Protein AF-A0A3S1JCD6-F1 (afdb_monomer_lite)

Sequence (192 aa):
GLAETMAAFLVIRFLAGLASAFVLVFMSSIVFGHLAAAGRNDLQALHFGGVGLGIAASSALMAILVTAQAGWPAGWFWSAVISAGAFALVALLLGSTATANGADGREPALPKDRSLVKIIVAYGLFGFGYIVTATFLVAIVRQGGGSRVFEAMVWMVTGLAGIPSVWLWQKIAGKIGLYQAYAFGCLVEVVG

Structure (mmCIF, N/CA/C/O backbone):
data_AF-A0A3S1JCD6-F1
#
_entry.id   AF-A0A3S1JCD6-F1
#
loop_
_atom_site.group_PDB
_atom_site.id
_atom_site.type_symbol
_atom_site.label_atom_id
_atom_site.label_alt_id
_atom_site.label_comp_id
_atom_site.label_asym_id
_atom_site.label_entity_id
_atom_site.label_seq_id
_atom_site.pdbx_PDB_ins_code
_atom_site.Cartn_x
_atom_site.Cartn_y
_atom_site.Cartn_z
_atom_site.occupancy
_atom_site.B_iso_or_equiv
_atom_site.auth_seq_id
_atom_site.auth_comp_id
_atom_site.auth_asym_id
_atom_site.auth_atom_id
_atom_site.pdbx_PDB_model_num
ATOM 1 N N . GLY A 1 1 ? 12.766 -14.437 -17.872 1.00 64.75 1 GLY A N 1
ATOM 2 C CA . GLY A 1 1 ? 13.537 -14.266 -16.623 1.00 64.75 1 GLY A CA 1
ATOM 3 C C . GLY A 1 1 ? 13.959 -15.623 -16.104 1.00 64.75 1 GLY A C 1
ATOM 4 O O . GLY A 1 1 ? 15.056 -16.050 -16.414 1.00 64.75 1 GLY A O 1
ATOM 5 N N . LEU A 1 2 ? 13.060 -16.312 -15.394 1.00 67.31 2 LEU A N 1
ATOM 6 C CA . LEU A 1 2 ? 13.205 -17.729 -15.003 1.00 67.31 2 LEU A CA 1
ATOM 7 C C . LEU A 1 2 ? 12.142 -18.640 -15.645 1.00 67.31 2 LEU A C 1
ATOM 9 O O . LEU A 1 2 ? 12.362 -19.831 -15.810 1.00 67.31 2 LEU A O 1
ATOM 13 N N . ALA A 1 3 ? 11.004 -18.070 -16.044 1.00 78.31 3 ALA A N 1
ATOM 14 C CA . ALA A 1 3 ? 9.984 -18.714 -16.859 1.00 78.31 3 ALA A CA 1
ATOM 15 C C . ALA A 1 3 ? 9.432 -17.689 -17.859 1.00 78.31 3 ALA A C 1
ATOM 17 O O . ALA A 1 3 ? 9.401 -16.490 -17.562 1.00 78.31 3 ALA A O 1
ATOM 18 N N . GLU A 1 4 ? 9.026 -18.160 -19.036 1.00 83.56 4 GLU A N 1
ATOM 19 C CA . GLU A 1 4 ? 8.476 -17.323 -20.118 1.00 83.56 4 GLU A CA 1
ATOM 20 C C . GLU A 1 4 ? 7.065 -17.755 -20.530 1.00 83.56 4 GLU A C 1
ATOM 22 O O . GLU A 1 4 ? 6.444 -17.155 -21.402 1.00 83.56 4 GLU A O 1
ATOM 27 N N . THR A 1 5 ? 6.526 -18.790 -19.881 1.00 93.69 5 THR A N 1
ATOM 28 C CA . THR A 1 5 ? 5.205 -19.320 -20.202 1.00 93.69 5 THR A CA 1
ATOM 29 C C . THR A 1 5 ? 4.108 -18.538 -19.485 1.00 93.69 5 THR A C 1
ATOM 31 O O . THR A 1 5 ? 4.223 -18.179 -18.310 1.00 93.69 5 THR A O 1
ATOM 34 N N . MET A 1 6 ? 2.991 -18.329 -20.185 1.00 93.06 6 MET A N 1
ATOM 35 C CA . MET A 1 6 ? 1.800 -17.692 -19.615 1.00 93.06 6 MET A CA 1
ATOM 36 C C . MET A 1 6 ? 1.283 -18.455 -18.388 1.00 93.06 6 MET A C 1
ATOM 38 O O . MET A 1 6 ? 0.925 -17.850 -17.384 1.00 93.06 6 MET A O 1
ATOM 42 N N . ALA A 1 7 ? 1.301 -19.790 -18.439 1.00 94.88 7 ALA A N 1
ATOM 43 C CA . ALA A 1 7 ? 0.871 -20.628 -17.325 1.00 94.88 7 ALA A CA 1
ATOM 44 C C . ALA A 1 7 ? 1.690 -20.359 -16.051 1.00 94.88 7 ALA A C 1
ATOM 46 O O . ALA A 1 7 ? 1.111 -20.145 -14.988 1.00 94.88 7 ALA A O 1
ATOM 47 N N . ALA A 1 8 ? 3.023 -20.291 -16.159 1.00 92.56 8 ALA A N 1
ATOM 48 C CA . ALA A 1 8 ? 3.877 -19.969 -15.017 1.00 92.56 8 ALA A CA 1
ATOM 49 C C . ALA A 1 8 ? 3.586 -18.562 -14.474 1.00 92.56 8 ALA A C 1
ATOM 51 O O . ALA A 1 8 ? 3.494 -18.380 -13.261 1.00 92.56 8 ALA A O 1
ATOM 52 N N . PHE A 1 9 ? 3.377 -17.579 -15.355 1.00 90.38 9 PHE A N 1
ATOM 53 C CA . PHE A 1 9 ? 3.016 -16.221 -14.947 1.00 90.38 9 PHE A CA 1
ATOM 54 C C . PHE A 1 9 ? 1.692 -16.173 -14.167 1.00 90.38 9 PHE A C 1
ATOM 56 O O . PHE A 1 9 ? 1.627 -15.539 -13.111 1.00 90.38 9 PHE A O 1
ATOM 63 N N . LEU A 1 10 ? 0.658 -16.880 -14.639 1.00 94.94 10 LEU A N 1
ATOM 64 C CA . LEU A 1 10 ? -0.643 -16.963 -13.967 1.00 94.94 10 LEU A CA 1
ATOM 65 C C . LEU A 1 10 ? -0.540 -17.634 -12.595 1.00 94.94 10 LEU A C 1
ATOM 67 O O . LEU A 1 10 ? -1.078 -17.107 -11.622 1.00 94.94 10 LEU A O 1
ATOM 71 N N . VAL A 1 11 ? 0.189 -18.749 -12.496 1.00 95.75 11 VAL A N 1
ATOM 72 C CA . VAL A 1 11 ? 0.405 -19.455 -11.222 1.00 95.75 11 VAL A CA 1
ATOM 73 C C . VAL A 1 11 ? 1.139 -18.559 -10.227 1.00 95.75 11 VAL A C 1
ATOM 75 O O . VAL A 1 11 ? 0.691 -18.413 -9.091 1.00 95.75 11 VAL A O 1
ATOM 78 N N . ILE A 1 12 ? 2.220 -17.898 -10.652 1.00 92.50 12 ILE A N 1
ATOM 79 C CA . ILE A 1 12 ? 2.971 -16.973 -9.794 1.00 92.50 12 ILE A CA 1
ATOM 80 C C . ILE A 1 12 ? 2.073 -15.827 -9.321 1.00 92.50 12 ILE A C 1
ATOM 82 O O . ILE A 1 12 ? 2.113 -15.471 -8.146 1.00 92.50 12 ILE A O 1
ATOM 86 N N . ARG A 1 13 ? 1.233 -15.260 -10.197 1.00 92.75 13 ARG A N 1
ATOM 87 C CA . ARG A 1 13 ? 0.311 -14.181 -9.812 1.00 92.75 13 ARG A CA 1
ATOM 88 C C . ARG A 1 13 ? -0.776 -14.634 -8.853 1.00 92.75 13 ARG A C 1
ATOM 90 O O . ARG A 1 13 ? -1.064 -13.906 -7.906 1.00 92.75 13 ARG A O 1
ATOM 97 N N . PHE A 1 14 ? -1.331 -15.822 -9.062 1.00 96.19 14 PHE A N 1
ATOM 98 C CA . PHE A 1 14 ? -2.307 -16.403 -8.148 1.00 96.19 14 PHE A CA 1
ATOM 99 C C . PHE A 1 14 ? -1.701 -16.627 -6.757 1.00 96.19 14 PHE A C 1
ATOM 101 O O . PHE A 1 14 ? -2.254 -16.162 -5.761 1.00 96.19 14 PHE A O 1
ATOM 108 N N . LEU A 1 15 ? -0.525 -17.258 -6.691 1.00 96.25 15 LEU A N 1
ATOM 109 C CA . LEU A 1 15 ? 0.176 -17.506 -5.430 1.00 96.25 15 LEU A CA 1
ATOM 110 C C . LEU A 1 15 ? 0.611 -16.208 -4.743 1.00 96.25 15 LEU A C 1
ATOM 112 O O . LEU A 1 15 ? 0.471 -16.092 -3.529 1.00 96.25 15 LEU A O 1
ATOM 116 N N . ALA A 1 16 ? 1.084 -15.214 -5.500 1.00 92.44 16 ALA A N 1
ATOM 117 C CA . ALA A 1 16 ? 1.428 -13.901 -4.958 1.00 92.44 16 ALA A CA 1
ATOM 118 C C . ALA A 1 16 ? 0.202 -13.191 -4.361 1.00 92.44 16 ALA A C 1
ATOM 120 O O . ALA A 1 16 ? 0.299 -12.612 -3.280 1.00 92.44 16 ALA A O 1
ATOM 121 N N . GLY A 1 17 ? -0.956 -13.273 -5.025 1.00 94.31 17 GLY A N 1
ATOM 122 C CA . GLY A 1 17 ? -2.216 -12.737 -4.507 1.00 94.31 17 GLY A CA 1
ATOM 123 C C . GLY A 1 17 ? -2.654 -13.431 -3.217 1.00 94.31 17 GLY A C 1
ATOM 124 O O . GLY A 1 17 ? -2.959 -12.762 -2.231 1.00 94.31 17 GLY A O 1
ATOM 125 N N . LEU A 1 18 ? -2.609 -14.766 -3.194 1.00 96.19 18 LEU A N 1
ATOM 126 C CA . LEU A 1 18 ? -2.942 -15.558 -2.009 1.00 96.19 18 LEU A CA 1
ATOM 127 C C . LEU A 1 18 ? -2.007 -15.244 -0.830 1.00 96.19 18 LEU A C 1
ATOM 129 O O . LEU A 1 18 ? -2.472 -14.998 0.282 1.00 96.19 18 LEU A O 1
ATOM 133 N N . ALA A 1 19 ? -0.696 -15.195 -1.076 1.00 93.62 19 ALA A N 1
ATOM 134 C CA . ALA A 1 19 ? 0.294 -14.840 -0.066 1.00 93.62 19 ALA A CA 1
ATOM 135 C C . ALA A 1 19 ? 0.071 -13.418 0.467 1.00 93.62 19 ALA A C 1
ATOM 137 O O . ALA A 1 19 ? 0.100 -13.206 1.676 1.00 93.62 19 ALA A O 1
ATOM 138 N N . SER A 1 20 ? -0.205 -12.452 -0.414 1.00 90.81 20 SER A N 1
ATOM 139 C CA . SER A 1 20 ? -0.475 -11.068 -0.015 1.00 90.81 20 SER A CA 1
ATOM 140 C C . SER A 1 20 ? -1.732 -10.953 0.850 1.00 90.81 20 SER A C 1
ATOM 142 O O . SER A 1 20 ? -1.700 -10.243 1.855 1.00 90.81 20 SER A O 1
ATOM 144 N N . ALA A 1 21 ? -2.795 -11.698 0.528 1.00 92.12 21 ALA A N 1
ATOM 145 C CA . ALA A 1 21 ? -4.006 -11.747 1.345 1.00 92.12 21 ALA A CA 1
ATOM 146 C C . ALA A 1 21 ? -3.720 -12.296 2.753 1.00 92.12 21 ALA A C 1
ATOM 148 O O . ALA A 1 21 ? -4.113 -11.679 3.744 1.00 92.12 21 ALA A O 1
ATOM 149 N N . PHE A 1 22 ? -2.983 -13.408 2.857 1.00 91.69 22 PHE A N 1
ATOM 150 C CA . PHE A 1 22 ? -2.607 -13.976 4.154 1.00 91.69 22 PHE A CA 1
ATOM 151 C C . PHE A 1 22 ? -1.710 -13.048 4.968 1.00 91.69 22 PHE A C 1
ATOM 153 O O . PHE A 1 22 ? -1.964 -12.851 6.153 1.00 91.69 22 PHE A O 1
ATOM 160 N N . VAL A 1 23 ? -0.692 -12.451 4.342 1.00 90.12 23 VAL A N 1
ATOM 161 C CA . VAL A 1 23 ? 0.193 -11.491 5.012 1.00 90.12 23 VAL A CA 1
ATOM 162 C C . VAL A 1 23 ? -0.616 -10.306 5.527 1.00 90.12 23 VAL A C 1
ATOM 164 O O . VAL A 1 23 ? -0.477 -9.956 6.694 1.00 90.12 23 VAL A O 1
ATOM 167 N N . LEU A 1 24 ? -1.497 -9.722 4.711 1.00 89.94 24 LEU A N 1
ATOM 168 C CA . LEU A 1 24 ? -2.308 -8.578 5.127 1.00 89.94 24 LEU A CA 1
ATOM 169 C C . LEU A 1 24 ? -3.196 -8.921 6.329 1.00 89.94 24 LEU A C 1
ATOM 171 O O . LEU A 1 24 ? -3.195 -8.176 7.309 1.00 89.94 24 LEU A O 1
ATOM 175 N N . VAL A 1 25 ? -3.929 -10.036 6.271 1.00 89.62 25 VAL A N 1
ATOM 176 C CA . VAL A 1 25 ? -4.865 -10.435 7.332 1.00 89.62 25 VAL A CA 1
ATOM 177 C C . VAL A 1 25 ? -4.110 -10.835 8.598 1.00 89.62 25 VAL A C 1
ATOM 179 O O . VAL A 1 25 ? -4.305 -10.217 9.643 1.00 89.62 25 VAL A O 1
ATOM 182 N N . PHE A 1 26 ? -3.205 -11.815 8.515 1.00 87.31 26 PHE A N 1
ATOM 183 C CA . PHE A 1 26 ? -2.529 -12.340 9.699 1.00 87.31 26 PHE A CA 1
ATOM 184 C C . PHE A 1 26 ? -1.595 -11.320 10.339 1.00 87.31 26 PHE A C 1
ATOM 186 O O . PHE A 1 26 ? -1.629 -11.175 11.559 1.00 87.31 26 PHE A O 1
ATOM 193 N N . MET A 1 27 ? -0.807 -10.569 9.560 1.00 87.06 27 MET A N 1
ATOM 194 C CA . MET A 1 27 ? 0.081 -9.563 10.154 1.00 87.06 27 MET A CA 1
ATOM 195 C C . MET A 1 27 ? -0.714 -8.447 10.821 1.00 87.06 27 MET A C 1
ATOM 197 O O . MET A 1 27 ? -0.340 -8.026 11.910 1.00 87.06 27 MET A O 1
ATOM 201 N N . SER A 1 28 ? -1.823 -7.995 10.226 1.00 89.25 28 SER A N 1
ATOM 202 C CA . SER A 1 28 ? -2.663 -6.975 10.866 1.00 89.25 28 SER A CA 1
ATOM 203 C C . SER A 1 28 ? -3.271 -7.497 12.166 1.00 89.25 28 SER A C 1
ATOM 205 O O . SER A 1 28 ? -3.197 -6.811 13.181 1.00 89.25 28 SER A O 1
ATOM 207 N N . SER A 1 29 ? -3.786 -8.731 12.182 1.00 87.38 29 SER A N 1
ATOM 208 C CA . SER A 1 29 ? -4.295 -9.360 13.407 1.00 87.38 29 SER A CA 1
ATOM 209 C C . SER A 1 29 ? -3.214 -9.511 14.481 1.00 87.38 29 SER A C 1
ATOM 211 O O . SER A 1 29 ? -3.459 -9.182 15.640 1.00 87.38 29 SER A O 1
ATOM 213 N N . ILE A 1 30 ? -2.011 -9.971 14.119 1.00 86.06 30 ILE A N 1
ATOM 214 C CA . ILE A 1 30 ? -0.881 -10.128 15.049 1.00 86.06 30 ILE A CA 1
ATOM 215 C C . ILE A 1 30 ? -0.469 -8.770 15.623 1.00 86.06 30 ILE A C 1
ATOM 217 O O . ILE A 1 30 ? -0.394 -8.621 16.844 1.00 86.06 30 ILE A O 1
ATOM 221 N N . VAL A 1 31 ? -0.238 -7.772 14.764 1.00 87.44 31 VAL A N 1
ATOM 222 C CA . VAL A 1 31 ? 0.184 -6.427 15.182 1.00 87.44 31 VAL A CA 1
ATOM 223 C C . VAL A 1 31 ? -0.884 -5.780 16.060 1.00 87.44 31 VAL A C 1
ATOM 225 O O . VAL A 1 31 ? -0.559 -5.240 17.115 1.00 87.44 31 VAL A O 1
ATOM 228 N N . PHE A 1 32 ? -2.162 -5.876 15.690 1.00 87.44 32 PHE A N 1
ATOM 229 C CA . PHE A 1 32 ? -3.246 -5.296 16.486 1.00 87.44 32 PHE A CA 1
ATOM 230 C C . PHE A 1 32 ? -3.438 -6.011 17.819 1.00 87.44 32 PHE A C 1
ATOM 232 O O . PHE A 1 32 ? -3.690 -5.336 18.812 1.00 87.44 32 PHE A O 1
ATOM 239 N N . GLY A 1 33 ? -3.245 -7.332 17.877 1.00 84.25 33 GLY A N 1
ATOM 240 C CA . GLY A 1 33 ? -3.232 -8.071 19.142 1.00 84.25 33 GLY A CA 1
ATOM 241 C C . GLY A 1 33 ? -2.147 -7.565 20.095 1.00 84.25 33 GLY A C 1
ATOM 242 O O . GLY A 1 33 ? -2.433 -7.263 21.252 1.00 84.25 33 GLY A O 1
ATOM 243 N N . HIS A 1 34 ? -0.920 -7.378 19.597 1.00 83.88 34 HIS A N 1
ATOM 244 C CA . HIS A 1 34 ? 0.183 -6.826 20.393 1.00 83.88 34 HIS A CA 1
ATOM 245 C C . HIS A 1 34 ? -0.081 -5.378 20.834 1.00 83.88 34 HIS A C 1
ATOM 247 O O . HIS A 1 34 ? 0.143 -5.034 21.995 1.00 83.88 34 HIS A O 1
ATOM 253 N N . LEU A 1 35 ? -0.583 -4.526 19.934 1.00 86.75 35 LEU A N 1
ATOM 254 C CA . LEU A 1 35 ? -0.915 -3.136 20.258 1.00 86.75 35 LEU A CA 1
ATOM 255 C C . LEU A 1 35 ? -2.042 -3.040 21.290 1.00 86.75 35 LEU A C 1
ATOM 257 O O . LEU A 1 35 ? -1.955 -2.221 22.205 1.00 86.75 35 LEU A O 1
ATOM 261 N N . ALA A 1 36 ? -3.066 -3.886 21.180 1.00 85.12 36 ALA A N 1
ATOM 262 C CA . ALA A 1 36 ? -4.161 -3.945 22.139 1.00 85.12 36 ALA A CA 1
ATOM 263 C C . ALA A 1 36 ? -3.669 -4.404 23.520 1.00 85.12 36 ALA A C 1
ATOM 265 O O . ALA A 1 36 ? -3.991 -3.758 24.517 1.00 85.12 36 ALA A O 1
ATOM 266 N N . ALA A 1 37 ? -2.830 -5.445 23.580 1.00 84.25 37 ALA A N 1
ATOM 267 C CA . ALA A 1 37 ? -2.222 -5.921 24.824 1.00 84.25 37 ALA A CA 1
ATOM 268 C C . ALA A 1 37 ? -1.330 -4.858 25.495 1.00 84.25 37 ALA A C 1
ATOM 270 O O . ALA A 1 37 ? -1.292 -4.763 26.719 1.00 84.25 37 ALA A O 1
ATOM 271 N N . ALA A 1 38 ? -0.654 -4.023 24.701 1.00 85.62 38 ALA A N 1
ATOM 272 C CA . ALA A 1 38 ? 0.152 -2.906 25.192 1.00 85.62 38 ALA A CA 1
ATOM 273 C C . ALA A 1 38 ? -0.663 -1.629 25.499 1.00 85.62 38 ALA A C 1
ATOM 275 O O . ALA A 1 38 ? -0.086 -0.635 25.939 1.00 85.62 38 ALA A O 1
ATOM 276 N N . GLY A 1 39 ? -1.976 -1.608 25.232 1.00 83.69 39 GLY A N 1
ATOM 277 C CA . GLY A 1 39 ? -2.821 -0.413 25.372 1.00 83.69 39 GLY A CA 1
ATOM 278 C C . GLY A 1 39 ? -2.518 0.703 24.358 1.00 83.69 39 GLY A C 1
ATOM 279 O O . GLY A 1 39 ? -2.911 1.849 24.567 1.00 83.69 39 GLY A O 1
ATOM 280 N N . ARG A 1 40 ? -1.822 0.389 23.258 1.00 85.38 40 ARG A N 1
ATOM 281 C CA . ARG A 1 40 ? -1.294 1.332 22.253 1.00 85.38 40 ARG A CA 1
ATOM 282 C C . ARG A 1 40 ? -2.065 1.296 20.932 1.00 85.38 40 ARG A C 1
ATOM 284 O O . ARG A 1 40 ? -1.489 1.208 19.847 1.00 85.38 40 ARG A O 1
ATOM 291 N N . ASN A 1 41 ? -3.393 1.368 21.008 1.00 80.69 41 ASN A N 1
ATOM 292 C CA . ASN A 1 41 ? -4.251 1.384 19.815 1.00 80.69 41 ASN A CA 1
ATOM 293 C C . ASN A 1 41 ? -4.049 2.640 18.941 1.00 80.69 41 ASN A C 1
ATOM 295 O O . ASN A 1 41 ? -4.394 2.626 17.762 1.00 80.69 41 ASN A O 1
ATOM 299 N N . ASP A 1 42 ? -3.431 3.694 19.487 1.00 80.00 42 ASP A N 1
ATOM 300 C CA . ASP A 1 42 ? -2.997 4.895 18.763 1.00 80.00 42 ASP A CA 1
ATOM 301 C C . ASP A 1 42 ? -2.001 4.590 17.632 1.00 80.00 42 ASP A C 1
ATOM 303 O O . ASP A 1 42 ? -1.938 5.319 16.642 1.00 80.00 42 ASP A O 1
ATOM 307 N N . LEU A 1 43 ? -1.245 3.494 17.748 1.00 84.62 43 LEU A N 1
ATOM 308 C CA . LEU A 1 43 ? -0.217 3.114 16.780 1.00 84.62 43 LEU A CA 1
ATOM 309 C C . LEU A 1 43 ? -0.738 2.251 15.623 1.00 84.62 43 LEU A C 1
ATOM 311 O O . LEU A 1 43 ? 0.034 1.918 14.724 1.00 84.62 43 LEU A O 1
ATOM 315 N N . GLN A 1 44 ? -2.032 1.914 15.582 1.00 84.88 44 GLN A N 1
ATOM 316 C CA . GLN A 1 44 ? -2.593 1.125 14.475 1.00 84.88 44 GLN A CA 1
ATOM 317 C C . GLN A 1 44 ? -2.437 1.836 13.121 1.00 84.88 44 GLN A C 1
ATOM 319 O O . GLN A 1 44 ? -2.213 1.183 12.102 1.00 84.88 44 GLN A O 1
ATOM 324 N N . ALA A 1 45 ? -2.475 3.175 13.101 1.00 85.25 45 ALA A N 1
ATOM 325 C CA . ALA A 1 45 ? -2.203 3.951 11.890 1.00 85.25 45 ALA A CA 1
ATOM 326 C C . ALA A 1 45 ? -0.777 3.749 11.354 1.00 85.25 45 ALA A C 1
ATOM 328 O O . ALA A 1 45 ? -0.575 3.776 10.141 1.00 85.25 45 ALA A O 1
ATOM 329 N N . LEU A 1 46 ? 0.206 3.517 12.233 1.00 87.62 46 LEU A N 1
ATOM 330 C CA . LEU A 1 46 ? 1.602 3.332 11.835 1.00 87.62 46 LEU A CA 1
ATOM 331 C C . LEU A 1 46 ? 1.796 2.034 11.040 1.00 87.62 46 LEU A C 1
ATOM 333 O O . LEU A 1 46 ? 2.555 2.023 10.073 1.00 87.62 46 LEU A O 1
ATOM 337 N N . HIS A 1 47 ? 1.064 0.971 11.398 1.00 89.88 47 HIS A N 1
ATOM 338 C CA . HIS A 1 47 ? 1.059 -0.299 10.660 1.00 89.88 47 HIS A CA 1
ATOM 339 C C . HIS A 1 47 ? 0.678 -0.088 9.193 1.00 89.88 47 HIS A C 1
ATOM 341 O O . HIS A 1 47 ? 1.405 -0.494 8.287 1.00 89.88 47 HIS A O 1
ATOM 347 N N . PHE A 1 48 ? -0.416 0.637 8.948 1.00 87.75 48 PHE A N 1
ATOM 348 C CA . PHE A 1 48 ? -0.842 0.957 7.586 1.00 87.75 48 PHE A CA 1
ATOM 349 C C . PHE A 1 48 ? 0.067 1.982 6.894 1.00 87.75 48 PHE A C 1
ATOM 351 O O . PHE A 1 48 ? 0.205 1.937 5.672 1.00 87.75 48 PHE A O 1
ATOM 358 N N . GLY A 1 49 ? 0.767 2.835 7.649 1.00 91.44 49 GLY A N 1
ATOM 359 C CA . GLY A 1 49 ? 1.841 3.680 7.117 1.00 91.44 49 GLY A CA 1
ATOM 360 C C . GLY A 1 49 ? 2.964 2.873 6.448 1.00 91.44 49 GLY A C 1
ATOM 361 O O . GLY A 1 49 ? 3.541 3.325 5.457 1.00 91.44 49 GLY A O 1
ATOM 362 N N . GLY A 1 50 ? 3.208 1.637 6.901 1.00 91.50 50 GLY A N 1
ATOM 363 C CA . GLY A 1 50 ? 4.136 0.702 6.260 1.00 91.50 50 GLY A CA 1
ATOM 364 C C . GLY A 1 50 ? 3.785 0.378 4.801 1.00 91.50 50 GLY A C 1
ATOM 365 O O . GLY A 1 50 ? 4.689 0.192 3.985 1.00 91.50 50 GLY A O 1
ATOM 366 N N . VAL A 1 51 ? 2.497 0.390 4.432 1.00 92.88 51 VAL A N 1
ATOM 367 C CA . VAL A 1 51 ? 2.054 0.203 3.036 1.00 92.88 51 VAL A CA 1
ATOM 368 C C . VAL A 1 51 ? 2.527 1.368 2.167 1.00 92.88 51 VAL A C 1
ATOM 370 O O . VAL A 1 51 ? 3.118 1.148 1.110 1.00 92.88 51 VAL A O 1
ATOM 373 N N . GLY A 1 52 ? 2.335 2.605 2.637 1.00 94.31 52 GLY A N 1
ATOM 374 C CA . GLY A 1 52 ? 2.811 3.809 1.949 1.00 94.31 52 GLY A CA 1
ATOM 375 C C . GLY A 1 52 ? 4.333 3.825 1.795 1.00 94.31 52 GLY A C 1
ATOM 376 O O . GLY A 1 52 ? 4.845 4.113 0.711 1.00 94.31 52 GLY A O 1
ATOM 377 N N . LEU A 1 53 ? 5.059 3.414 2.840 1.00 95.25 53 LEU A N 1
ATOM 378 C CA . LEU A 1 53 ? 6.514 3.259 2.791 1.00 95.25 53 LEU A CA 1
ATOM 379 C C . LEU A 1 53 ? 6.950 2.211 1.755 1.00 95.25 53 LEU A C 1
ATOM 381 O O . LEU A 1 53 ? 7.886 2.463 0.998 1.00 95.25 53 LEU A O 1
ATOM 385 N N . GLY A 1 54 ? 6.264 1.068 1.671 1.00 95.00 54 GLY A N 1
ATOM 386 C CA . GLY A 1 54 ? 6.538 0.043 0.660 1.00 95.00 54 GLY A CA 1
ATOM 387 C C . GLY A 1 54 ? 6.315 0.545 -0.770 1.00 95.00 54 GLY A C 1
ATOM 388 O O . GLY A 1 54 ? 7.153 0.314 -1.648 1.00 95.00 54 GLY A O 1
ATOM 389 N N . ILE A 1 55 ? 5.236 1.299 -1.006 1.00 95.50 55 ILE A N 1
ATOM 390 C CA . ILE A 1 55 ? 4.979 1.945 -2.302 1.00 95.50 55 ILE A CA 1
ATOM 391 C C . ILE A 1 55 ? 6.105 2.938 -2.627 1.00 95.50 55 ILE A C 1
ATOM 393 O O . ILE A 1 55 ? 6.678 2.872 -3.713 1.00 95.50 55 ILE A O 1
ATOM 397 N N . ALA A 1 56 ? 6.481 3.809 -1.688 1.00 96.94 56 ALA A N 1
ATOM 398 C CA . ALA A 1 56 ? 7.535 4.801 -1.905 1.00 96.94 56 ALA A CA 1
ATOM 399 C C . ALA A 1 56 ? 8.906 4.150 -2.167 1.00 96.94 56 ALA A C 1
ATOM 401 O O . ALA A 1 56 ? 9.593 4.523 -3.118 1.00 96.94 56 ALA A O 1
ATOM 402 N N . ALA A 1 57 ? 9.278 3.132 -1.385 1.00 96.31 57 ALA A N 1
ATOM 403 C CA . ALA A 1 57 ? 10.531 2.398 -1.551 1.00 96.31 57 ALA A CA 1
ATOM 404 C C . ALA A 1 57 ? 10.585 1.638 -2.887 1.00 96.31 57 ALA A C 1
ATOM 406 O O . ALA A 1 57 ? 11.585 1.710 -3.604 1.00 96.31 57 ALA A O 1
ATOM 407 N N . SER A 1 58 ? 9.502 0.946 -3.256 1.00 95.50 58 SER A N 1
ATOM 408 C CA . SER A 1 58 ? 9.425 0.236 -4.540 1.00 95.50 58 SER A CA 1
ATOM 409 C C . SER A 1 58 ? 9.446 1.198 -5.735 1.00 95.50 58 SER A C 1
ATOM 411 O O . SER A 1 58 ? 10.067 0.905 -6.756 1.00 95.50 58 SER A O 1
ATOM 413 N N . SER A 1 59 ? 8.865 2.389 -5.584 1.00 95.56 59 SER A N 1
ATOM 414 C CA . SER A 1 59 ? 8.904 3.454 -6.588 1.00 95.56 59 SER A CA 1
ATOM 415 C C . SER A 1 59 ? 10.302 4.051 -6.748 1.00 95.56 59 SER A C 1
ATOM 417 O O . SER A 1 59 ? 10.774 4.211 -7.873 1.00 95.56 59 SER A O 1
ATOM 419 N N . ALA A 1 60 ? 11.004 4.319 -5.643 1.00 96.12 60 ALA A N 1
ATOM 420 C CA . ALA A 1 60 ? 12.392 4.777 -5.672 1.00 96.12 60 ALA A CA 1
ATOM 421 C C . ALA A 1 60 ? 13.310 3.749 -6.353 1.00 96.12 60 ALA A C 1
ATOM 423 O O . ALA A 1 60 ? 14.115 4.111 -7.213 1.00 96.12 60 ALA A O 1
ATOM 424 N N . LEU A 1 61 ? 13.131 2.457 -6.048 1.00 96.12 61 LEU A N 1
ATOM 425 C CA . LEU A 1 61 ? 13.825 1.373 -6.745 1.00 96.12 61 LEU A CA 1
ATOM 426 C C . LEU A 1 61 ? 13.544 1.410 -8.254 1.00 96.12 61 LEU A C 1
ATOM 428 O O . LEU A 1 61 ? 14.477 1.348 -9.053 1.00 96.12 61 LEU A O 1
ATOM 432 N N . MET A 1 62 ? 12.277 1.527 -8.658 1.00 95.00 62 MET A N 1
ATOM 433 C CA . MET A 1 62 ? 11.915 1.571 -10.077 1.00 95.00 62 MET A CA 1
ATOM 434 C C . MET A 1 62 ? 12.505 2.791 -10.786 1.00 95.00 62 MET A C 1
ATOM 436 O O . MET A 1 62 ? 12.978 2.651 -11.912 1.00 95.00 62 MET A O 1
ATOM 440 N N . ALA A 1 63 ? 12.554 3.955 -10.135 1.00 94.12 63 ALA A N 1
ATOM 441 C CA . ALA A 1 63 ? 13.213 5.138 -10.680 1.00 94.12 63 ALA A CA 1
ATOM 442 C C . ALA A 1 63 ? 14.701 4.869 -10.968 1.00 94.12 63 ALA A C 1
ATOM 444 O O . ALA A 1 63 ? 15.149 5.112 -12.087 1.00 94.12 63 ALA A O 1
ATOM 445 N N . ILE A 1 64 ? 15.426 4.278 -10.009 1.00 95.31 64 ILE A N 1
ATOM 446 C CA . ILE A 1 64 ? 16.847 3.916 -10.154 1.00 95.31 64 ILE A CA 1
ATOM 447 C C . ILE A 1 64 ? 17.051 2.908 -11.294 1.00 95.31 64 ILE A C 1
ATOM 449 O O . ILE A 1 64 ? 17.930 3.083 -12.141 1.00 95.31 64 ILE A O 1
ATOM 453 N N . LEU A 1 65 ? 16.233 1.853 -11.346 1.00 94.81 65 LEU A N 1
ATOM 454 C CA . LEU A 1 65 ? 16.354 0.807 -12.365 1.00 94.81 65 LEU A CA 1
ATOM 455 C C . LEU A 1 65 ? 16.052 1.333 -13.770 1.00 94.81 65 LEU A C 1
ATOM 457 O O . LEU A 1 65 ? 16.739 0.969 -14.724 1.00 94.81 65 LEU A O 1
ATOM 461 N N . VAL A 1 66 ? 15.060 2.216 -13.902 1.00 92.69 66 VAL A N 1
ATOM 462 C CA . VAL A 1 66 ? 14.729 2.864 -15.176 1.00 92.69 66 VAL A CA 1
ATOM 463 C C . VAL A 1 66 ? 15.865 3.777 -15.633 1.00 92.69 66 VAL A C 1
ATOM 465 O O . VAL A 1 66 ? 16.229 3.724 -16.809 1.00 92.69 66 VAL A O 1
ATOM 468 N N . THR A 1 67 ? 16.455 4.577 -14.738 1.00 92.19 67 THR A N 1
ATOM 469 C CA . THR A 1 67 ? 17.591 5.448 -15.093 1.00 92.19 67 THR A CA 1
ATOM 470 C C . THR A 1 67 ? 18.844 4.654 -15.446 1.00 92.19 67 THR A C 1
ATOM 472 O O . THR A 1 67 ? 19.593 5.061 -16.327 1.00 92.19 67 THR A O 1
ATOM 475 N N . ALA A 1 68 ? 19.040 3.492 -14.819 1.00 93.44 68 ALA A N 1
ATOM 476 C CA . ALA A 1 68 ? 20.124 2.565 -15.137 1.00 93.44 68 ALA A CA 1
ATOM 477 C C . ALA A 1 68 ? 19.868 1.731 -16.409 1.00 93.44 68 ALA A C 1
ATOM 479 O O . ALA A 1 68 ? 20.670 0.858 -16.733 1.00 93.44 68 ALA A O 1
ATOM 480 N N . GLN A 1 69 ? 18.744 1.952 -17.107 1.00 90.50 69 GLN A N 1
ATOM 481 C CA . GLN A 1 69 ? 18.298 1.159 -18.260 1.00 90.50 69 GLN A CA 1
ATOM 482 C C . GLN A 1 69 ? 18.255 -0.354 -17.982 1.00 90.50 69 GLN A C 1
ATOM 484 O O . GLN A 1 69 ? 18.431 -1.178 -18.882 1.00 90.50 69 GLN A O 1
ATOM 489 N N . ALA A 1 70 ? 17.998 -0.733 -16.729 1.00 91.69 70 ALA A N 1
ATOM 490 C CA . ALA A 1 70 ? 17.926 -2.126 -16.334 1.00 91.69 70 ALA A CA 1
ATOM 491 C C . ALA A 1 70 ? 16.725 -2.814 -17.001 1.00 91.69 70 ALA A C 1
ATOM 493 O O . ALA A 1 70 ? 15.645 -2.238 -17.168 1.00 91.69 70 ALA A O 1
ATOM 494 N N . GLY A 1 71 ? 16.903 -4.085 -17.364 1.00 90.31 71 GLY A N 1
ATOM 495 C CA . GLY A 1 71 ? 15.818 -4.897 -17.899 1.00 90.31 71 GLY A CA 1
ATOM 496 C C . GLY A 1 71 ? 14.689 -5.081 -16.881 1.00 90.31 71 GLY A C 1
ATOM 497 O O . GLY A 1 71 ? 14.911 -5.102 -15.671 1.00 90.31 71 GLY A O 1
ATOM 498 N N . TRP A 1 72 ? 13.472 -5.312 -17.374 1.00 88.12 72 TRP A N 1
ATOM 499 C CA . TRP A 1 72 ? 12.299 -5.567 -16.531 1.00 88.12 72 TRP A CA 1
ATOM 500 C C . TRP A 1 72 ? 12.475 -6.688 -15.477 1.00 88.12 72 TRP A C 1
ATOM 502 O O . TRP A 1 72 ? 11.870 -6.552 -14.411 1.00 88.1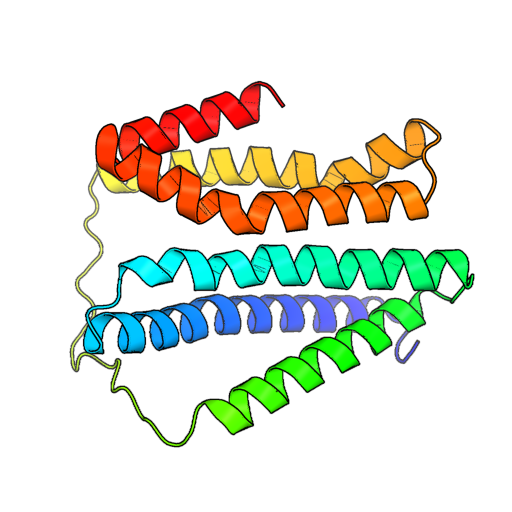2 72 TRP A O 1
ATOM 512 N N . PRO A 1 73 ? 13.295 -7.756 -15.671 1.00 92.44 73 PRO A N 1
ATOM 513 C CA . PRO A 1 73 ? 13.500 -8.766 -14.629 1.00 92.44 73 PRO A CA 1
ATOM 514 C C . PRO A 1 73 ? 14.209 -8.217 -13.387 1.00 92.44 73 PRO A C 1
ATOM 516 O O . PRO A 1 73 ? 13.988 -8.728 -12.293 1.00 92.44 73 PRO A O 1
ATOM 519 N N . ALA A 1 74 ? 15.029 -7.169 -13.529 1.00 93.31 74 ALA A N 1
ATOM 520 C CA . ALA A 1 74 ? 15.738 -6.568 -12.402 1.00 93.31 74 ALA A CA 1
ATOM 521 C C . ALA A 1 74 ? 14.763 -6.017 -11.352 1.00 93.31 74 ALA A C 1
ATOM 523 O O . ALA A 1 74 ? 15.012 -6.176 -10.161 1.00 93.31 74 ALA A O 1
ATOM 524 N N . GLY A 1 75 ? 13.628 -5.451 -11.783 1.00 92.44 75 GLY A N 1
ATOM 525 C CA . GLY A 1 75 ? 12.573 -4.994 -10.874 1.00 92.44 75 GLY A CA 1
ATOM 526 C C . GLY A 1 75 ? 12.035 -6.131 -10.009 1.00 92.44 75 GLY A C 1
ATOM 527 O O . GLY A 1 75 ? 11.957 -5.998 -8.795 1.00 92.44 75 GLY A O 1
ATOM 528 N N . TRP A 1 76 ? 11.769 -7.292 -10.612 1.00 92.50 76 TRP A N 1
ATOM 529 C CA . TRP A 1 76 ? 11.296 -8.472 -9.885 1.00 92.50 76 TRP A CA 1
ATOM 530 C C . TRP A 1 76 ? 12.306 -8.973 -8.852 1.00 92.50 76 TRP A C 1
ATOM 532 O O . TRP A 1 76 ? 11.932 -9.229 -7.709 1.00 92.50 76 TRP A O 1
ATOM 542 N N . PHE A 1 77 ? 13.580 -9.094 -9.233 1.00 94.38 77 PHE A N 1
ATOM 543 C CA . PHE A 1 77 ? 1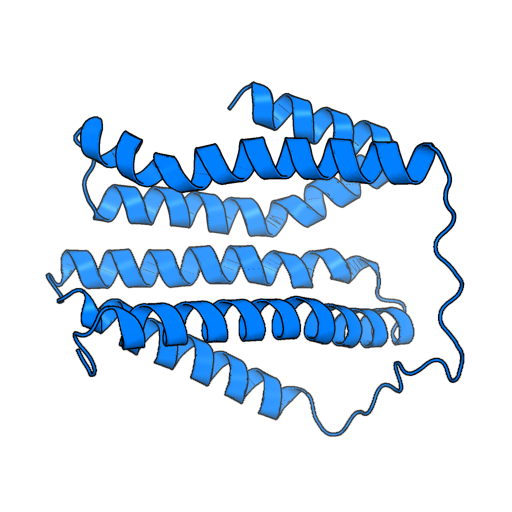4.613 -9.607 -8.334 1.00 94.38 77 PHE A CA 1
ATOM 544 C C . PHE A 1 77 ? 14.931 -8.642 -7.194 1.00 94.38 77 PHE A C 1
ATOM 546 O O . PHE A 1 77 ? 14.978 -9.066 -6.043 1.00 94.38 77 PHE A O 1
ATOM 553 N N . TRP A 1 78 ? 15.097 -7.348 -7.474 1.00 95.94 78 TRP A N 1
ATOM 554 C CA . TRP A 1 78 ? 15.382 -6.372 -6.423 1.00 95.94 78 TRP A CA 1
ATOM 555 C C . TRP A 1 78 ? 14.197 -6.172 -5.479 1.00 95.94 78 TRP A C 1
ATOM 557 O O . TRP A 1 78 ? 14.406 -6.080 -4.270 1.00 95.94 78 TRP A O 1
ATOM 567 N N . SER A 1 79 ? 12.957 -6.195 -5.982 1.00 93.81 79 SER A N 1
ATOM 568 C CA . SER A 1 79 ? 11.780 -6.229 -5.108 1.00 93.81 79 SER A CA 1
ATOM 569 C C . SER A 1 79 ? 11.766 -7.483 -4.232 1.00 93.81 79 SER A C 1
ATOM 571 O O . SER A 1 79 ? 11.523 -7.367 -3.035 1.00 93.81 79 SER A O 1
ATOM 573 N N . ALA A 1 80 ? 12.098 -8.658 -4.779 1.00 93.69 80 ALA A N 1
ATOM 574 C CA . ALA A 1 80 ? 12.192 -9.887 -3.992 1.00 93.69 80 ALA A CA 1
ATOM 575 C C . ALA A 1 80 ? 13.268 -9.799 -2.896 1.00 93.69 80 ALA A C 1
ATOM 577 O O . ALA A 1 80 ? 13.007 -10.201 -1.765 1.00 93.69 80 ALA A O 1
ATOM 578 N N . VAL A 1 81 ? 14.440 -9.226 -3.194 1.00 96.06 81 VAL A N 1
ATOM 579 C CA . VAL A 1 81 ? 15.520 -9.018 -2.213 1.00 96.06 81 VAL A CA 1
ATOM 580 C C . VAL A 1 81 ? 15.077 -8.082 -1.089 1.00 96.06 81 VAL A C 1
ATOM 582 O O . VAL A 1 81 ? 15.256 -8.417 0.081 1.00 96.06 81 VAL A O 1
ATOM 585 N N . ILE A 1 82 ? 14.458 -6.942 -1.415 1.00 95.06 82 ILE A N 1
ATOM 586 C CA . ILE A 1 82 ? 13.967 -5.991 -0.405 1.00 95.06 82 ILE A CA 1
ATOM 587 C C . ILE A 1 82 ? 12.883 -6.640 0.461 1.00 95.06 82 ILE A C 1
ATOM 589 O O . ILE A 1 82 ? 12.943 -6.548 1.687 1.00 95.06 82 ILE A O 1
ATOM 593 N N . SER A 1 83 ? 11.916 -7.330 -0.150 1.00 93.06 83 SER A N 1
ATOM 594 C CA . SER A 1 83 ? 10.847 -8.013 0.584 1.00 93.06 83 SER A CA 1
ATOM 595 C C . SER A 1 83 ? 11.377 -9.143 1.468 1.00 93.06 83 SER A C 1
ATOM 597 O O . SER A 1 83 ? 10.951 -9.256 2.615 1.00 93.06 83 SER A O 1
ATOM 5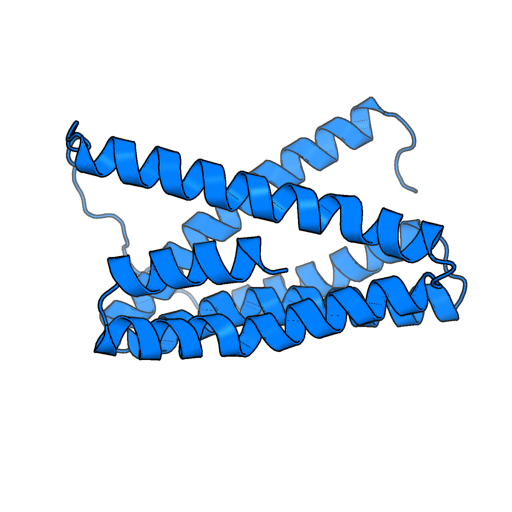99 N N . ALA A 1 84 ? 12.324 -9.948 0.981 1.00 94.38 84 ALA A N 1
ATOM 600 C CA . ALA A 1 84 ? 12.951 -11.009 1.766 1.00 94.38 84 ALA A CA 1
ATOM 601 C C . ALA A 1 84 ? 13.783 -10.445 2.925 1.00 94.38 84 ALA A C 1
ATOM 603 O O . ALA A 1 84 ? 13.708 -10.964 4.035 1.00 94.38 84 ALA A O 1
ATOM 604 N N . GLY A 1 85 ? 14.523 -9.356 2.696 1.00 95.12 85 GLY A N 1
ATOM 605 C CA . GLY A 1 85 ? 15.272 -8.658 3.741 1.00 95.12 85 GLY A CA 1
ATOM 606 C C . GLY A 1 85 ? 14.358 -8.080 4.822 1.00 95.12 85 GLY A C 1
ATOM 607 O O . GLY A 1 85 ? 14.614 -8.274 6.008 1.00 95.12 85 GLY A O 1
ATOM 608 N N . ALA A 1 86 ? 13.255 -7.439 4.426 1.00 91.56 86 ALA A N 1
ATOM 609 C CA . ALA A 1 86 ? 12.250 -6.937 5.360 1.00 91.56 86 ALA A CA 1
ATOM 610 C C . ALA A 1 86 ? 11.591 -8.077 6.152 1.00 91.56 86 ALA A C 1
ATOM 612 O O . ALA A 1 86 ? 11.453 -7.978 7.368 1.00 91.56 86 ALA A O 1
ATOM 613 N N . PHE A 1 87 ? 11.237 -9.180 5.487 1.00 90.31 87 PHE A N 1
ATOM 614 C CA . PHE A 1 87 ? 10.686 -10.362 6.147 1.00 90.31 87 PHE A CA 1
ATOM 615 C C . PHE A 1 87 ? 11.671 -10.973 7.148 1.00 90.31 87 PHE A C 1
ATOM 617 O O . PHE A 1 87 ? 11.289 -11.243 8.283 1.00 90.31 87 PHE A O 1
ATOM 624 N N . ALA A 1 88 ? 12.938 -11.143 6.764 1.00 92.31 88 ALA A N 1
ATOM 625 C CA . ALA A 1 88 ? 13.977 -11.658 7.649 1.00 92.31 88 ALA A CA 1
ATOM 626 C C . ALA A 1 88 ? 14.183 -10.742 8.862 1.00 92.31 88 ALA A C 1
ATOM 628 O O . ALA A 1 88 ? 14.239 -11.227 9.987 1.00 92.31 88 ALA A O 1
ATOM 629 N N . LEU A 1 89 ? 14.223 -9.422 8.656 1.00 91.75 89 LEU A N 1
ATOM 630 C CA . LEU A 1 89 ? 14.312 -8.451 9.746 1.00 91.75 89 LEU A CA 1
ATOM 631 C C . LEU A 1 89 ? 13.125 -8.584 10.708 1.00 91.75 89 LEU A C 1
ATOM 633 O O . LEU A 1 89 ? 13.324 -8.686 11.914 1.00 91.75 89 LEU A O 1
ATOM 637 N N . VAL A 1 90 ? 11.901 -8.636 10.183 1.00 88.00 90 VAL A N 1
ATOM 638 C CA . VAL A 1 90 ? 10.682 -8.822 10.984 1.00 88.00 90 VAL A CA 1
ATOM 639 C C . VAL A 1 90 ? 10.733 -10.148 11.751 1.00 88.00 90 VAL A C 1
ATOM 641 O O . VAL A 1 90 ? 10.474 -10.157 12.949 1.00 88.00 90 VAL A O 1
ATOM 644 N N . ALA A 1 91 ? 11.136 -11.246 11.108 1.00 86.88 91 ALA A N 1
ATOM 645 C CA . ALA A 1 91 ? 11.259 -12.559 11.741 1.00 86.88 91 ALA A CA 1
ATOM 646 C C . ALA A 1 91 ? 12.312 -12.588 12.865 1.00 86.88 91 ALA A C 1
ATOM 648 O O . ALA A 1 91 ? 12.097 -13.238 13.885 1.00 86.88 91 ALA A O 1
ATOM 649 N N . LEU A 1 92 ? 13.424 -11.864 12.707 1.00 89.00 92 LEU A N 1
ATOM 650 C CA . LEU A 1 92 ? 14.457 -11.732 13.740 1.00 89.00 92 LEU A CA 1
ATOM 651 C C . LEU A 1 92 ? 14.000 -10.858 14.915 1.00 89.00 92 LEU A C 1
ATOM 653 O O . LEU A 1 92 ? 14.388 -11.114 16.053 1.00 89.00 92 LEU A O 1
ATOM 657 N N . LEU A 1 93 ? 13.185 -9.832 14.649 1.00 86.75 93 LEU A N 1
ATOM 658 C CA . LEU A 1 93 ? 12.706 -8.891 15.664 1.00 86.75 93 LEU A CA 1
ATOM 659 C C . LEU A 1 93 ? 11.486 -9.395 16.440 1.00 86.75 93 LEU A C 1
ATOM 661 O O . LEU A 1 93 ? 11.321 -9.012 17.596 1.00 86.75 93 LEU A O 1
ATOM 665 N N . LEU A 1 94 ? 10.625 -10.221 15.831 1.00 77.12 94 LEU A N 1
ATOM 666 C CA . LEU A 1 94 ? 9.356 -10.615 16.455 1.00 77.12 94 LEU A CA 1
ATOM 667 C C . LEU A 1 94 ? 9.519 -11.504 17.694 1.00 77.12 94 LEU A C 1
ATOM 669 O O . LEU A 1 94 ? 8.590 -11.575 18.490 1.00 77.12 94 LEU A O 1
ATOM 673 N N . GLY A 1 95 ? 10.667 -12.161 17.883 1.00 69.00 95 GLY A N 1
ATOM 674 C CA . GLY A 1 95 ? 10.869 -13.094 18.992 1.00 69.00 95 GLY A CA 1
ATOM 675 C C . GLY A 1 95 ? 9.833 -14.232 19.035 1.00 69.00 95 GLY A C 1
ATOM 676 O O . GLY A 1 95 ? 8.962 -14.371 18.180 1.00 69.00 95 GLY A O 1
ATOM 677 N N . SER A 1 96 ? 9.929 -15.089 20.053 1.00 59.09 96 SER A N 1
ATOM 678 C CA . SER A 1 96 ? 8.953 -16.159 20.302 1.00 59.09 96 SER A CA 1
ATOM 679 C C . SER A 1 96 ? 7.827 -15.655 21.206 1.00 59.09 96 SER A C 1
ATOM 681 O O . SER A 1 96 ? 7.643 -16.160 22.312 1.00 59.09 96 SER A O 1
ATOM 683 N N . THR A 1 97 ? 7.081 -14.641 20.780 1.00 57.41 97 THR A N 1
ATOM 684 C CA . THR A 1 97 ? 5.887 -14.200 21.513 1.00 57.41 97 THR A CA 1
ATOM 685 C C . THR A 1 97 ? 4.644 -14.651 20.776 1.00 57.41 97 THR A C 1
ATOM 687 O O . THR A 1 97 ? 4.129 -13.990 19.878 1.00 57.41 97 THR A O 1
ATOM 690 N N . ALA A 1 98 ? 4.158 -15.821 21.185 1.00 55.12 98 ALA A N 1
ATOM 691 C CA . ALA A 1 98 ? 2.818 -16.272 20.873 1.00 55.12 98 ALA A CA 1
ATOM 692 C C . ALA A 1 98 ? 1.820 -15.347 21.581 1.00 55.12 98 ALA A C 1
ATOM 694 O O . ALA A 1 98 ? 1.408 -15.603 22.711 1.00 55.12 98 ALA A O 1
ATOM 695 N N . THR A 1 99 ? 1.410 -14.258 20.934 1.00 56.62 99 THR A N 1
ATOM 696 C CA . THR A 1 99 ? 0.115 -13.670 21.278 1.00 56.62 99 THR A CA 1
ATOM 697 C C . THR A 1 99 ? -0.936 -14.654 20.806 1.00 56.62 99 THR A C 1
ATOM 699 O O . THR A 1 99 ? -1.157 -14.804 19.602 1.00 56.62 99 THR A O 1
ATOM 702 N N . ALA A 1 100 ? -1.530 -15.372 21.757 1.00 57.56 100 ALA A N 1
ATOM 703 C CA . ALA A 1 100 ? -2.678 -16.229 21.529 1.00 57.56 100 ALA A CA 1
ATOM 704 C C . ALA A 1 100 ? -3.853 -15.367 21.039 1.00 57.56 100 ALA A C 1
ATOM 706 O O . ALA A 1 100 ? -4.684 -14.916 21.815 1.00 57.56 100 ALA A O 1
ATOM 707 N N . ASN A 1 101 ? -3.906 -15.123 19.732 1.00 54.19 101 ASN A N 1
ATOM 708 C CA . ASN A 1 101 ? -5.050 -14.523 19.049 1.00 54.19 101 ASN A CA 1
ATOM 709 C C . ASN A 1 101 ? -6.023 -15.606 18.555 1.00 54.19 101 ASN A C 1
ATOM 711 O O . ASN A 1 101 ? -6.673 -15.446 17.527 1.00 54.19 101 ASN A O 1
ATOM 715 N N . GLY A 1 102 ? -6.105 -16.729 19.266 1.00 56.69 102 GLY A N 1
ATOM 716 C CA . GLY A 1 102 ? -7.204 -17.670 19.128 1.00 56.69 102 GLY A CA 1
ATOM 717 C C . GLY A 1 102 ? -8.136 -17.444 20.302 1.00 56.69 102 GLY A C 1
ATOM 718 O O . GLY A 1 102 ? -7.858 -17.932 21.392 1.00 56.69 102 GLY A O 1
ATOM 719 N N . ALA A 1 103 ? -9.215 -16.687 20.112 1.00 56.69 103 ALA A N 1
ATOM 720 C CA . A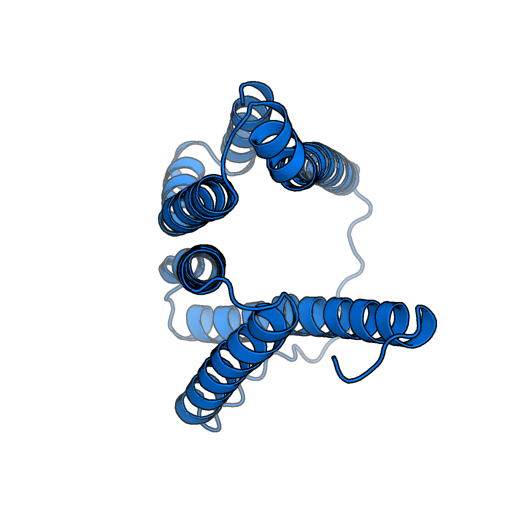LA A 1 103 ? -10.347 -16.866 21.006 1.00 56.69 103 ALA A CA 1
ATOM 721 C C . ALA A 1 103 ? -10.828 -18.306 20.785 1.00 56.69 103 ALA A C 1
ATOM 723 O O . ALA A 1 103 ? -11.273 -18.637 19.686 1.00 56.69 103 ALA A O 1
ATOM 724 N N . ASP A 1 104 ? -10.683 -19.170 21.789 1.00 57.97 104 ASP A N 1
ATOM 725 C CA . ASP A 1 104 ? -11.252 -20.514 21.745 1.00 57.97 104 ASP A CA 1
ATOM 726 C C . ASP A 1 104 ? -12.777 -20.378 21.667 1.00 57.97 104 ASP A C 1
ATOM 728 O O . ASP A 1 104 ? -13.459 -20.088 22.651 1.00 57.97 104 ASP A O 1
ATOM 732 N N . GLY A 1 105 ? -13.322 -20.507 20.459 1.00 66.31 105 GLY A N 1
ATOM 733 C CA . GLY A 1 105 ? -14.744 -20.323 20.227 1.00 66.31 105 GLY A CA 1
ATOM 734 C C . GLY A 1 105 ? -15.107 -20.271 18.752 1.00 66.31 105 GLY A C 1
ATOM 735 O O . GLY A 1 105 ? -14.316 -19.905 17.887 1.00 66.31 105 GLY A O 1
ATOM 736 N N . ARG A 1 106 ? -16.348 -20.650 18.453 1.00 73.06 106 ARG A N 1
ATOM 737 C CA . ARG A 1 106 ? -16.921 -20.460 17.123 1.00 73.06 106 ARG A CA 1
ATOM 738 C C . ARG A 1 106 ? -17.183 -18.970 16.922 1.00 73.06 106 ARG A C 1
ATOM 740 O O . ARG A 1 106 ? -17.923 -18.383 17.708 1.00 73.06 106 ARG A O 1
ATOM 747 N N . GLU A 1 107 ? -16.618 -18.397 15.860 1.00 75.62 107 GLU A N 1
ATOM 748 C CA . GLU A 1 107 ? -16.897 -17.019 15.448 1.00 75.62 107 GLU A CA 1
ATOM 749 C C . GLU A 1 107 ? -18.426 -16.797 15.396 1.00 75.62 107 GLU A C 1
ATOM 751 O O . GLU A 1 107 ? -19.141 -17.618 14.796 1.00 75.62 107 GLU A O 1
ATOM 756 N N . PRO A 1 108 ? -18.959 -15.735 16.026 1.00 79.50 108 PRO A N 1
ATOM 757 C CA . PRO A 1 108 ? -20.379 -15.424 15.953 1.00 79.50 108 PRO A CA 1
ATOM 758 C C . PRO A 1 108 ? -20.839 -15.296 14.498 1.00 79.50 108 PRO A C 1
ATOM 760 O O . PRO A 1 108 ? -20.118 -14.789 13.638 1.00 79.50 108 PRO A O 1
ATOM 763 N N . ALA A 1 109 ? -22.064 -15.737 14.208 1.00 81.56 109 ALA A N 1
ATOM 764 C CA . ALA A 1 109 ? -22.624 -15.567 12.873 1.00 81.56 109 ALA A CA 1
ATOM 765 C C . ALA A 1 109 ? -22.717 -14.072 12.530 1.00 81.56 109 ALA A C 1
ATOM 767 O O . ALA A 1 109 ? -23.231 -13.281 13.324 1.00 81.56 109 ALA A O 1
ATOM 768 N N . LEU A 1 110 ? -22.254 -13.697 11.333 1.00 78.88 110 LEU A N 1
ATOM 769 C CA . LEU A 1 110 ? -22.340 -12.318 10.863 1.00 78.88 110 LEU A CA 1
ATOM 770 C C . LEU A 1 110 ? -23.801 -11.836 10.892 1.00 78.88 110 LEU A C 1
ATOM 772 O O . LEU A 1 110 ? -24.680 -12.511 10.338 1.00 78.88 110 LEU A O 1
ATOM 776 N N . PRO A 1 111 ? -24.080 -10.671 11.498 1.00 80.44 111 PRO A N 1
ATOM 777 C CA . PRO A 1 111 ? -25.425 -10.124 11.522 1.00 80.44 111 PRO A CA 1
ATOM 778 C C . PRO A 1 111 ? -25.860 -9.776 10.095 1.00 80.44 111 PRO A C 1
ATOM 780 O O . PRO A 1 111 ? -25.236 -8.963 9.418 1.00 80.44 111 PRO A O 1
ATOM 783 N N . LYS A 1 112 ? -26.961 -10.374 9.625 1.00 80.94 112 LYS A N 1
ATOM 784 C CA . LYS A 1 112 ? -27.548 -10.113 8.295 1.00 80.94 112 LYS A CA 1
ATOM 785 C C . LYS A 1 112 ? -28.359 -8.809 8.263 1.00 80.94 112 LYS A C 1
ATOM 787 O O . LYS A 1 112 ? -29.470 -8.770 7.737 1.00 80.94 112 LYS A O 1
ATOM 792 N N . ASP A 1 113 ? -27.830 -7.749 8.864 1.00 88.81 113 ASP A N 1
ATOM 793 C CA . ASP A 1 113 ? -28.476 -6.440 8.887 1.00 88.81 113 ASP A CA 1
ATOM 794 C C . ASP A 1 113 ? -28.259 -5.708 7.549 1.00 88.81 113 ASP A C 1
ATOM 796 O O . ASP A 1 113 ? -27.206 -5.798 6.910 1.00 88.81 113 ASP A O 1
ATOM 800 N N . ARG A 1 114 ? -29.253 -4.917 7.144 1.00 89.19 114 ARG A N 1
ATOM 801 C CA . ARG A 1 114 ? -29.172 -3.955 6.040 1.00 89.19 114 ARG A CA 1
ATOM 802 C C . ARG A 1 114 ? -27.986 -3.003 6.200 1.00 89.19 114 ARG A C 1
ATOM 804 O O . ARG A 1 114 ? -27.437 -2.576 5.190 1.00 89.19 114 ARG A O 1
ATOM 811 N N . SER A 1 115 ? -27.585 -2.672 7.429 1.00 86.75 115 SER A N 1
ATOM 812 C CA . SER A 1 115 ? -26.390 -1.853 7.689 1.00 86.75 115 SER A CA 1
ATOM 813 C C . SER A 1 115 ? -25.102 -2.506 7.158 1.00 86.75 115 SER A C 1
ATOM 815 O O . SER A 1 115 ? -24.317 -1.855 6.468 1.00 86.75 115 SER A O 1
ATOM 817 N N . LEU A 1 116 ? -24.932 -3.819 7.372 1.00 87.50 116 LEU A N 1
ATOM 818 C CA . LEU A 1 116 ? -23.776 -4.567 6.870 1.00 87.50 116 LEU A CA 1
ATOM 819 C C . LEU A 1 116 ? -23.778 -4.648 5.336 1.00 87.50 116 LEU A C 1
ATOM 821 O O . LEU A 1 116 ? -22.750 -4.471 4.691 1.00 87.50 116 LEU A O 1
ATOM 825 N N . VAL A 1 117 ? -24.942 -4.858 4.721 1.00 90.38 117 VAL A N 1
ATOM 826 C CA . VAL A 1 117 ? -25.037 -4.856 3.252 1.00 90.38 117 VAL A CA 1
ATOM 827 C C . VAL A 1 117 ? -24.675 -3.480 2.684 1.00 90.38 117 VAL A C 1
ATOM 829 O O . VAL A 1 117 ? -23.926 -3.399 1.713 1.00 90.38 117 VAL A O 1
ATOM 832 N N . LYS A 1 118 ? -25.144 -2.392 3.311 1.00 89.44 118 LYS A N 1
ATOM 833 C CA . LYS A 1 118 ? -24.806 -1.022 2.894 1.00 89.44 118 LYS A CA 1
ATOM 834 C C . LYS A 1 118 ? -23.304 -0.758 2.959 1.00 89.44 118 LYS A C 1
ATOM 836 O O . LYS A 1 118 ? -22.774 -0.196 2.006 1.00 89.44 118 LYS A O 1
ATOM 841 N N . ILE A 1 119 ? -22.623 -1.167 4.034 1.00 88.44 119 ILE A N 1
ATOM 842 C CA . ILE A 1 119 ? -21.175 -0.939 4.150 1.00 88.44 119 ILE A CA 1
ATOM 843 C C . ILE A 1 119 ? -20.385 -1.790 3.151 1.00 88.44 119 ILE A C 1
ATOM 845 O O . ILE A 1 119 ? -19.437 -1.281 2.566 1.00 88.44 119 ILE A O 1
ATOM 849 N N . ILE A 1 120 ? -20.809 -3.031 2.879 1.00 91.06 120 ILE A N 1
ATOM 850 C CA . ILE A 1 120 ? -20.189 -3.885 1.851 1.00 91.06 120 ILE A CA 1
ATOM 851 C C . ILE A 1 120 ? -20.315 -3.238 0.470 1.00 91.06 120 ILE A C 1
ATOM 853 O O . ILE A 1 120 ? -19.325 -3.134 -0.250 1.00 91.06 120 ILE A O 1
ATOM 857 N N . VAL A 1 121 ? -21.518 -2.785 0.103 1.00 92.69 121 VAL A N 1
ATOM 858 C CA . VAL A 1 121 ? -21.755 -2.142 -1.197 1.00 92.69 121 VAL A CA 1
ATOM 859 C C . VAL A 1 121 ? -20.975 -0.835 -1.303 1.00 92.69 121 VAL A C 1
ATOM 861 O O . VAL A 1 121 ? -20.290 -0.630 -2.299 1.00 92.69 121 VAL A O 1
ATOM 864 N N . ALA A 1 122 ? -21.028 0.027 -0.284 1.00 90.38 122 ALA A N 1
ATOM 865 C CA . ALA A 1 122 ? -20.303 1.295 -0.292 1.00 90.38 122 ALA A CA 1
ATOM 866 C C . ALA A 1 122 ? -18.788 1.076 -0.407 1.00 90.38 122 ALA A C 1
ATOM 868 O O . ALA A 1 122 ? -18.148 1.654 -1.282 1.00 90.38 122 ALA A O 1
ATOM 869 N N . TYR A 1 123 ? -18.229 0.175 0.406 1.00 90.25 123 TYR A N 1
ATOM 870 C CA . TYR A 1 123 ? -16.808 -0.165 0.367 1.00 90.25 123 TYR A CA 1
ATOM 871 C C . TYR A 1 123 ? -16.397 -0.782 -0.975 1.00 90.25 123 TYR A C 1
ATOM 873 O O . TYR A 1 123 ? -15.335 -0.456 -1.499 1.00 90.25 123 TYR A O 1
ATOM 881 N N . GLY A 1 124 ? -17.254 -1.621 -1.564 1.00 92.94 124 GLY A N 1
ATOM 882 C CA . GLY A 1 124 ? -17.043 -2.179 -2.898 1.00 92.94 124 GLY A CA 1
ATOM 883 C C . GLY A 1 124 ? -17.034 -1.112 -3.996 1.00 92.94 124 GLY A C 1
ATOM 884 O O . GLY A 1 124 ? -16.166 -1.146 -4.863 1.00 92.94 124 GLY A O 1
ATOM 885 N N . LEU A 1 125 ? -17.954 -0.144 -3.942 1.00 91.62 125 LEU A N 1
ATOM 886 C CA . LEU A 1 125 ? -18.005 0.975 -4.890 1.00 91.62 125 LEU A CA 1
ATOM 887 C C . LEU A 1 125 ? -16.791 1.903 -4.751 1.00 91.62 125 LEU A C 1
ATOM 889 O O . LEU A 1 125 ? -16.201 2.270 -5.763 1.00 91.62 125 LEU A O 1
ATOM 893 N N . PHE A 1 126 ? -16.387 2.222 -3.520 1.00 90.81 126 PHE A N 1
ATOM 894 C CA . PHE A 1 126 ? -15.163 2.979 -3.238 1.00 90.81 126 PHE A CA 1
ATOM 895 C C . PHE A 1 126 ? -13.929 2.252 -3.794 1.00 90.81 126 PHE A C 1
ATOM 897 O O . PHE A 1 126 ? -13.176 2.791 -4.595 1.00 90.81 126 PHE A O 1
ATOM 904 N N . GLY A 1 127 ? -13.767 0.964 -3.471 1.00 90.75 127 GLY A N 1
ATOM 905 C CA . GLY A 1 127 ? -12.663 0.160 -4.001 1.00 90.75 127 GLY A CA 1
ATOM 906 C C . GLY A 1 127 ? -12.659 0.065 -5.532 1.00 90.75 127 GLY A C 1
ATOM 907 O O . GLY A 1 127 ? -11.589 0.032 -6.143 1.00 90.75 127 GLY A O 1
ATOM 908 N N . PHE A 1 128 ? -13.839 0.052 -6.159 1.00 90.50 128 PHE A N 1
ATOM 909 C CA . PHE A 1 128 ? -13.979 0.074 -7.613 1.00 90.50 128 PHE A CA 1
ATOM 910 C C . PHE A 1 128 ? -13.497 1.396 -8.227 1.00 90.50 128 PHE A C 1
ATOM 912 O O . PHE A 1 128 ? -12.768 1.364 -9.217 1.00 90.50 128 PHE A O 1
ATOM 919 N N . GLY A 1 129 ? -13.847 2.546 -7.643 1.00 88.50 129 GLY A N 1
ATOM 920 C CA . GLY A 1 129 ? -13.320 3.845 -8.078 1.00 88.50 129 GLY A CA 1
ATOM 921 C C . GLY A 1 129 ? -11.794 3.891 -7.975 1.00 88.50 129 GLY A C 1
ATOM 922 O O . GLY A 1 129 ? -11.095 4.149 -8.961 1.00 88.50 129 GLY A O 1
ATOM 923 N N . TYR A 1 130 ? -11.280 3.503 -6.811 1.00 89.94 130 TYR A N 1
ATOM 924 C CA . TYR A 1 130 ? -9.856 3.501 -6.505 1.00 89.94 130 TYR A CA 1
ATOM 925 C C . TYR A 1 130 ? -9.046 2.646 -7.483 1.00 89.94 130 TYR A C 1
ATOM 927 O O . TYR A 1 130 ? -8.019 3.093 -8.007 1.00 89.94 130 TYR A O 1
ATOM 935 N N . ILE A 1 131 ? -9.492 1.412 -7.752 1.00 90.62 131 ILE A N 1
ATOM 936 C CA . ILE A 1 131 ? -8.713 0.479 -8.573 1.00 90.62 131 ILE A CA 1
ATOM 937 C C . ILE A 1 131 ? -8.642 0.925 -10.033 1.00 90.62 131 ILE A C 1
ATOM 939 O O . ILE A 1 131 ? -7.620 0.703 -10.687 1.00 90.62 131 ILE A O 1
ATOM 943 N N . VAL A 1 132 ? -9.689 1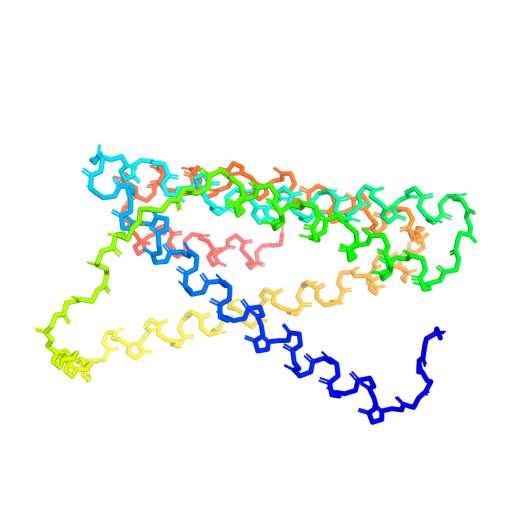.584 -10.541 1.00 90.06 132 VAL A N 1
ATOM 944 C CA . VAL A 1 132 ? -9.694 2.161 -11.890 1.00 90.06 132 VAL A CA 1
ATOM 945 C C . VAL A 1 132 ? -8.617 3.239 -11.975 1.00 90.06 132 VAL A C 1
ATOM 947 O O . VAL A 1 132 ? -7.729 3.142 -12.826 1.00 90.06 132 VAL A O 1
ATOM 950 N N . THR A 1 133 ? -8.616 4.196 -11.047 1.00 87.50 133 THR A N 1
ATOM 951 C CA . THR A 1 133 ? -7.604 5.261 -11.008 1.00 87.50 133 THR A CA 1
ATOM 952 C C . THR A 1 133 ? -6.195 4.683 -10.900 1.00 87.50 133 THR A C 1
ATOM 954 O O . THR A 1 133 ? -5.337 5.003 -11.721 1.00 87.50 133 THR A O 1
ATOM 957 N N . ALA A 1 134 ? -5.962 3.756 -9.966 1.00 89.19 134 ALA A N 1
ATOM 958 C CA . ALA A 1 134 ? -4.660 3.116 -9.774 1.00 89.19 134 ALA A CA 1
ATOM 959 C C . ALA A 1 134 ? -4.163 2.370 -11.030 1.00 89.19 134 ALA A C 1
ATOM 961 O O . ALA A 1 134 ? -2.979 2.430 -11.365 1.00 89.19 134 ALA A O 1
ATOM 962 N N . THR A 1 135 ? -5.058 1.685 -11.746 1.00 91.25 135 THR A N 1
ATOM 963 C CA . THR A 1 135 ? -4.702 0.878 -12.926 1.00 91.25 135 THR A CA 1
ATOM 964 C C . THR A 1 135 ? -4.391 1.749 -14.140 1.00 91.25 135 THR A C 1
ATOM 966 O O . THR A 1 135 ? -3.417 1.499 -14.855 1.00 91.25 135 THR A O 1
ATOM 969 N N . PHE A 1 136 ? -5.201 2.782 -14.382 1.00 91.62 136 PHE A N 1
ATOM 970 C CA . PHE A 1 136 ? -5.060 3.632 -15.565 1.00 91.62 136 PHE A CA 1
ATOM 971 C C . PHE A 1 136 ? -4.076 4.787 -15.380 1.00 91.62 136 PHE A C 1
ATOM 973 O O . PHE A 1 136 ? -3.644 5.354 -16.381 1.00 91.62 136 PHE A O 1
ATOM 980 N N . LEU A 1 137 ? -3.643 5.092 -14.153 1.00 90.44 137 LEU A N 1
ATOM 981 C CA . LEU A 1 137 ? -2.652 6.135 -13.870 1.00 90.44 137 LEU A CA 1
ATOM 982 C C . LEU A 1 137 ? -1.402 6.012 -14.749 1.00 90.44 137 LEU A C 1
ATOM 984 O O . LEU A 1 137 ? -0.973 6.989 -15.358 1.00 90.44 137 LEU A O 1
ATOM 988 N N . VAL A 1 138 ? -0.845 4.804 -14.882 1.00 89.06 138 VAL A N 1
ATOM 989 C CA . VAL A 1 138 ? 0.346 4.569 -15.719 1.00 89.06 138 VAL A CA 1
ATOM 990 C C . VAL A 1 138 ? 0.058 4.865 -17.194 1.00 89.06 138 VAL A C 1
ATOM 992 O O . VAL A 1 138 ? 0.896 5.441 -17.888 1.00 89.06 138 VAL A O 1
ATOM 995 N N . ALA A 1 139 ? -1.130 4.502 -17.681 1.00 90.69 139 ALA A N 1
ATOM 996 C CA . ALA A 1 139 ? -1.536 4.778 -19.054 1.00 90.69 139 ALA A CA 1
ATOM 997 C C . ALA A 1 139 ? -1.722 6.282 -19.292 1.00 90.69 139 ALA A C 1
ATOM 999 O O . ALA A 1 139 ? -1.201 6.793 -20.279 1.00 90.69 139 ALA A O 1
ATOM 1000 N N . ILE A 1 140 ? -2.387 6.989 -18.372 1.00 90.31 140 ILE A N 1
ATOM 1001 C CA . ILE A 1 140 ? -2.584 8.446 -18.420 1.00 90.31 140 ILE A CA 1
ATOM 1002 C C . ILE A 1 140 ? -1.232 9.158 -18.481 1.00 90.31 140 ILE A C 1
ATOM 1004 O O . ILE A 1 140 ? -1.011 9.992 -19.358 1.00 90.31 140 ILE A O 1
ATOM 1008 N N . VAL A 1 141 ? -0.300 8.779 -17.603 1.00 90.94 141 VAL A N 1
ATOM 1009 C CA . VAL A 1 141 ? 1.043 9.366 -17.573 1.00 90.94 141 VAL A CA 1
ATOM 1010 C C . VAL A 1 141 ? 1.778 9.141 -18.897 1.00 90.94 141 VAL A C 1
ATOM 1012 O O . VAL A 1 141 ? 2.315 10.092 -19.463 1.00 90.94 141 VAL A O 1
ATOM 1015 N N . ARG A 1 142 ? 1.779 7.912 -19.427 1.00 88.12 142 ARG A N 1
ATOM 1016 C CA . ARG A 1 142 ? 2.475 7.596 -20.688 1.00 88.12 142 ARG A CA 1
ATOM 1017 C C . ARG A 1 142 ? 1.849 8.265 -21.902 1.00 88.12 142 ARG A C 1
ATOM 1019 O O . ARG A 1 142 ? 2.571 8.765 -22.758 1.00 88.12 142 ARG A O 1
ATOM 1026 N N . GLN A 1 143 ? 0.522 8.261 -21.992 1.00 91.69 143 GLN A N 1
ATOM 1027 C CA . GLN A 1 143 ? -0.204 8.869 -23.109 1.00 91.69 143 GLN A CA 1
ATOM 1028 C C . GLN A 1 143 ? -0.091 10.397 -23.092 1.00 91.69 143 GLN A C 1
ATOM 1030 O O . GLN A 1 143 ? -0.054 11.010 -24.154 1.00 91.69 143 GLN A O 1
ATOM 1035 N N . GLY A 1 144 ? 0.056 11.004 -21.911 1.00 87.81 144 GLY A N 1
ATOM 1036 C CA . GLY A 1 144 ? 0.355 12.428 -21.747 1.00 87.81 144 GLY A CA 1
ATOM 1037 C C . GLY A 1 144 ? 1.809 12.826 -22.039 1.00 87.81 144 GLY A C 1
ATOM 1038 O O . GLY A 1 144 ? 2.173 13.972 -21.794 1.00 87.81 144 GLY A O 1
ATOM 1039 N N . GLY A 1 145 ? 2.657 11.909 -22.523 1.00 88.88 145 GLY A N 1
ATOM 1040 C CA . GLY A 1 145 ? 4.072 12.176 -22.821 1.00 88.88 145 GLY A CA 1
ATOM 1041 C C . GLY A 1 145 ? 5.008 12.104 -21.607 1.00 88.88 145 GLY A C 1
ATOM 1042 O O . GLY A 1 145 ? 6.178 12.472 -21.708 1.00 88.88 145 GLY A O 1
ATOM 1043 N N . GLY A 1 146 ? 4.519 11.628 -20.460 1.00 88.00 146 GLY A N 1
ATOM 1044 C CA . GLY A 1 146 ? 5.321 11.416 -19.260 1.00 88.00 146 GLY A CA 1
ATOM 1045 C C . GLY A 1 146 ? 6.328 10.274 -19.415 1.00 88.00 146 GLY A C 1
ATOM 1046 O O . GLY A 1 146 ? 6.097 9.287 -20.116 1.00 88.00 146 GLY A O 1
ATOM 1047 N N . SER A 1 147 ? 7.469 10.399 -18.737 1.00 90.62 147 SER A N 1
ATOM 1048 C CA . SER A 1 147 ? 8.516 9.375 -18.744 1.00 90.62 147 SER A CA 1
ATOM 1049 C C . SER A 1 147 ? 8.239 8.257 -17.730 1.00 90.62 147 SER A C 1
ATOM 1051 O O . SER A 1 147 ? 7.522 8.438 -16.748 1.00 90.62 147 SER A O 1
ATOM 1053 N N . ARG A 1 148 ? 8.911 7.110 -17.896 1.00 87.88 148 ARG A N 1
ATOM 1054 C CA . ARG A 1 148 ? 8.879 6.009 -16.911 1.00 87.88 148 ARG A CA 1
ATOM 1055 C C . ARG A 1 148 ? 9.377 6.424 -15.523 1.00 87.88 148 ARG A C 1
ATOM 1057 O O . ARG A 1 148 ? 8.951 5.864 -14.520 1.00 87.88 148 ARG A O 1
ATOM 1064 N N . VAL A 1 149 ? 10.283 7.402 -15.461 1.00 90.88 149 VAL A N 1
ATOM 1065 C CA . VAL A 1 149 ? 10.736 7.980 -14.189 1.00 90.88 149 VAL A CA 1
ATOM 1066 C C . VAL A 1 149 ? 9.614 8.805 -13.570 1.00 90.88 149 VAL A C 1
ATOM 1068 O O . VAL A 1 149 ? 9.378 8.699 -12.373 1.00 90.88 149 VAL A O 1
ATOM 1071 N N . PHE A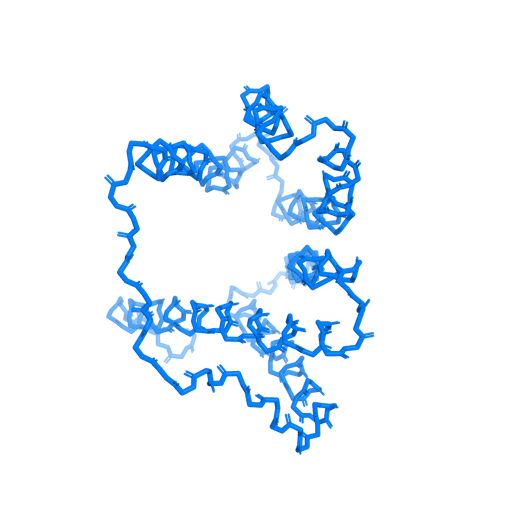 1 150 ? 8.875 9.571 -14.374 1.00 92.44 150 PHE A N 1
ATOM 1072 C CA . PHE A 1 150 ? 7.730 10.333 -13.890 1.00 92.44 150 PHE A CA 1
ATOM 1073 C C . PHE A 1 150 ? 6.618 9.421 -13.346 1.00 92.44 150 PHE A C 1
ATOM 1075 O O . PHE A 1 150 ? 6.105 9.696 -12.267 1.00 92.44 150 PHE A O 1
ATOM 1082 N N . GLU A 1 151 ? 6.330 8.282 -13.991 1.00 91.12 151 GLU A N 1
ATOM 1083 C CA . GLU A 1 151 ? 5.432 7.247 -13.434 1.00 91.12 151 GLU A CA 1
ATOM 1084 C C . GLU A 1 151 ? 5.866 6.801 -12.032 1.00 91.12 151 GLU A C 1
ATOM 1086 O O . GLU A 1 151 ? 5.047 6.738 -11.114 1.00 91.12 151 GLU A O 1
ATOM 1091 N N . ALA A 1 152 ? 7.160 6.513 -11.857 1.00 93.25 152 ALA A N 1
ATOM 1092 C CA . ALA A 1 152 ? 7.714 6.132 -10.563 1.00 93.25 152 ALA A CA 1
ATOM 1093 C C . ALA A 1 152 ? 7.595 7.274 -9.539 1.00 93.25 152 ALA A C 1
ATOM 1095 O O . ALA A 1 152 ? 7.276 7.026 -8.382 1.00 93.25 152 ALA A O 1
ATOM 1096 N N . MET A 1 153 ? 7.789 8.531 -9.946 1.00 94.06 153 MET A N 1
ATOM 1097 C CA . MET A 1 153 ? 7.621 9.681 -9.051 1.00 94.06 153 MET A CA 1
ATOM 1098 C C . MET A 1 153 ? 6.172 9.869 -8.604 1.00 94.06 153 MET A C 1
ATOM 1100 O O . MET A 1 153 ? 5.949 10.161 -7.431 1.00 94.06 153 MET A O 1
ATOM 1104 N N . VAL A 1 154 ? 5.190 9.656 -9.487 1.00 94.06 154 VAL A N 1
ATOM 1105 C CA . VAL A 1 154 ? 3.770 9.723 -9.110 1.00 94.06 154 VAL A CA 1
ATOM 1106 C C . VAL A 1 154 ? 3.469 8.701 -8.015 1.00 94.06 154 VAL A C 1
ATOM 1108 O O . VAL A 1 154 ? 2.963 9.076 -6.960 1.00 94.06 154 VAL A O 1
ATOM 1111 N N . TRP A 1 155 ? 3.878 7.443 -8.202 1.00 94.94 155 TRP A N 1
ATOM 1112 C CA . TRP A 1 155 ? 3.710 6.412 -7.175 1.00 94.94 155 TRP A CA 1
ATOM 1113 C C . TRP A 1 155 ? 4.507 6.694 -5.899 1.00 94.94 155 TRP A C 1
ATOM 1115 O O . TRP A 1 155 ? 4.022 6.412 -4.804 1.00 94.94 155 TRP A O 1
ATOM 1125 N N . MET A 1 156 ? 5.688 7.307 -6.005 1.00 96.31 156 MET A N 1
ATOM 1126 C CA . MET A 1 156 ? 6.458 7.728 -4.837 1.00 96.31 156 MET A CA 1
ATOM 1127 C C . MET A 1 156 ? 5.693 8.768 -4.014 1.00 96.31 156 MET A C 1
ATOM 1129 O O . MET A 1 156 ? 5.580 8.614 -2.799 1.00 96.31 156 MET A O 1
ATOM 1133 N N . VAL A 1 157 ? 5.117 9.783 -4.663 1.00 95.69 157 VAL A N 1
ATOM 1134 C CA . VAL A 1 157 ? 4.271 10.786 -4.000 1.00 95.69 157 VAL A CA 1
ATOM 1135 C C . VAL A 1 157 ? 3.026 10.131 -3.403 1.00 95.69 157 VAL A C 1
ATOM 1137 O O . VAL A 1 157 ? 2.704 10.412 -2.251 1.00 95.69 157 VAL A O 1
ATOM 1140 N N . THR A 1 158 ? 2.373 9.207 -4.116 1.00 93.94 158 THR A N 1
ATOM 1141 C CA . THR A 1 158 ? 1.238 8.432 -3.584 1.00 93.94 158 THR A CA 1
ATOM 1142 C C . THR A 1 158 ? 1.621 7.666 -2.317 1.00 93.94 158 THR A C 1
ATOM 1144 O O . THR A 1 158 ? 0.899 7.720 -1.322 1.00 93.94 158 THR A O 1
ATOM 1147 N N . GLY A 1 159 ? 2.773 6.989 -2.316 1.00 94.69 159 GLY A N 1
ATOM 1148 C CA . GLY A 1 159 ? 3.282 6.267 -1.152 1.00 94.69 159 GLY A CA 1
ATOM 1149 C C . GLY A 1 159 ? 3.578 7.194 0.027 1.00 94.69 159 GLY A C 1
ATOM 1150 O O . GLY A 1 159 ? 3.103 6.950 1.136 1.00 94.69 159 GLY A O 1
ATOM 1151 N N . LEU A 1 160 ? 4.292 8.296 -0.222 1.00 96.44 160 LEU A N 1
ATOM 1152 C CA . LEU A 1 160 ? 4.630 9.292 0.799 1.00 96.44 160 LEU A CA 1
ATOM 1153 C C . LEU A 1 160 ? 3.390 9.976 1.386 1.00 96.44 160 LEU A C 1
ATOM 1155 O O . LEU A 1 160 ? 3.336 10.179 2.595 1.00 96.44 160 LEU A O 1
ATOM 1159 N N . ALA A 1 161 ? 2.385 10.283 0.563 1.00 94.94 161 ALA A N 1
ATOM 1160 C CA . ALA A 1 161 ? 1.103 10.820 1.017 1.00 94.94 161 ALA A CA 1
ATOM 1161 C C . ALA A 1 161 ? 0.291 9.780 1.809 1.00 94.94 161 ALA A C 1
ATOM 1163 O O . ALA A 1 161 ? -0.395 10.130 2.771 1.00 94.94 161 ALA A O 1
ATOM 1164 N N . GLY A 1 162 ? 0.404 8.496 1.453 1.00 92.25 162 GLY A N 1
ATOM 1165 C CA . GLY A 1 162 ? -0.243 7.388 2.154 1.00 92.25 162 GLY A CA 1
ATOM 1166 C C . GLY A 1 162 ? 0.228 7.209 3.601 1.00 92.25 162 GLY A C 1
ATOM 1167 O O . GLY A 1 162 ? -0.585 6.866 4.457 1.00 92.25 162 GLY A O 1
ATOM 1168 N N . ILE A 1 163 ? 1.502 7.501 3.898 1.00 94.19 163 ILE A N 1
ATOM 1169 C CA . ILE A 1 163 ? 2.093 7.337 5.240 1.00 94.19 163 ILE A CA 1
ATOM 1170 C C . ILE A 1 163 ? 1.332 8.139 6.319 1.00 94.19 163 ILE A C 1
ATOM 1172 O O . ILE A 1 163 ? 0.856 7.530 7.279 1.00 94.19 163 ILE A O 1
ATOM 1176 N N . PRO A 1 164 ? 1.173 9.476 6.212 1.00 94.19 164 PRO A N 1
ATOM 1177 C CA . PRO A 1 164 ? 0.433 10.253 7.204 1.00 94.19 164 PRO A CA 1
ATOM 1178 C C . PRO A 1 164 ? -1.089 10.179 7.023 1.00 94.19 164 PRO A C 1
ATOM 1180 O O . PRO A 1 164 ? -1.818 10.550 7.943 1.00 94.19 164 PRO A O 1
ATOM 1183 N N . SER A 1 165 ? -1.581 9.725 5.862 1.00 91.69 165 SER A N 1
ATOM 1184 C CA . SER A 1 165 ? -3.008 9.770 5.511 1.00 91.69 165 SER A CA 1
ATOM 1185 C C . SER A 1 165 ? -3.880 9.031 6.524 1.00 91.69 165 SER A C 1
ATOM 1187 O O . SER A 1 165 ? -4.851 9.596 7.026 1.00 91.69 165 SER A O 1
ATOM 1189 N N . VAL A 1 166 ? -3.501 7.808 6.907 1.00 89.12 166 VAL A N 1
ATOM 1190 C CA . VAL A 1 166 ? -4.294 6.999 7.850 1.00 89.12 166 VAL A CA 1
ATOM 1191 C C . VAL A 1 166 ? -4.389 7.676 9.216 1.00 89.12 166 VAL A C 1
ATOM 1193 O O . VAL A 1 166 ? -5.474 7.761 9.787 1.00 89.12 166 VAL A O 1
ATOM 1196 N N . TRP A 1 167 ? -3.281 8.225 9.719 1.00 90.44 167 TRP A N 1
ATOM 1197 C CA . TRP A 1 167 ? -3.268 8.964 10.982 1.00 90.44 167 TRP A CA 1
ATOM 1198 C C . TRP A 1 167 ? -4.130 10.233 10.913 1.00 90.44 167 TRP A C 1
ATOM 1200 O O . TRP A 1 167 ? -4.917 10.512 11.823 1.00 90.44 167 TRP A O 1
ATOM 1210 N N . LEU A 1 168 ? -4.027 10.989 9.816 1.00 91.81 168 LEU A N 1
ATOM 1211 C CA . LEU A 1 168 ? -4.807 12.207 9.612 1.00 91.81 168 LEU A CA 1
ATOM 1212 C C . LEU A 1 168 ? -6.310 11.902 9.561 1.00 91.81 168 LEU A C 1
ATOM 1214 O O . LEU A 1 168 ? -7.097 12.557 10.250 1.00 91.81 168 LEU A O 1
ATOM 1218 N N . TRP A 1 169 ? -6.704 10.872 8.811 1.00 90.75 169 TRP A N 1
ATOM 1219 C CA . TRP A 1 169 ? -8.096 10.439 8.709 1.00 90.75 169 TRP A CA 1
ATOM 1220 C C . TRP A 1 169 ? -8.634 9.854 10.011 1.00 90.75 169 TRP A C 1
ATOM 1222 O O . TRP A 1 169 ? -9.787 10.119 10.343 1.00 90.75 169 TRP A O 1
ATOM 1232 N N . GLN A 1 170 ? -7.819 9.152 10.802 1.00 88.12 170 GLN A N 1
ATOM 1233 C CA . GLN A 1 170 ? -8.217 8.736 12.151 1.00 88.12 170 GLN A CA 1
ATOM 1234 C C . GLN A 1 170 ? -8.495 9.939 13.059 1.00 88.12 170 GLN A C 1
ATOM 1236 O O . GLN A 1 170 ? -9.503 9.959 13.768 1.00 88.12 170 GLN A O 1
ATOM 1241 N N . LYS A 1 171 ? -7.657 10.982 13.006 1.00 88.81 171 LYS A N 1
ATOM 1242 C CA . LYS A 1 171 ? -7.873 12.216 13.777 1.00 88.81 171 LYS A CA 1
ATOM 1243 C C . LYS A 1 171 ? -9.144 12.954 13.348 1.00 88.81 171 LYS A C 1
ATOM 1245 O O . LYS A 1 171 ? -9.835 13.517 14.197 1.00 88.81 171 LYS A O 1
ATOM 1250 N N . ILE A 1 172 ? -9.455 12.955 12.052 1.00 91.38 172 ILE A N 1
ATOM 1251 C CA . ILE A 1 172 ? -10.709 13.505 11.522 1.00 91.38 172 ILE A CA 1
ATOM 1252 C C . ILE A 1 172 ? -11.889 12.657 12.008 1.00 91.38 172 ILE A C 1
ATOM 1254 O O . ILE A 1 172 ? -12.810 13.197 12.619 1.00 91.38 172 ILE A O 1
ATOM 1258 N N . ALA A 1 173 ? -11.833 11.335 11.838 1.00 90.38 173 ALA A N 1
ATOM 1259 C CA . ALA A 1 173 ? -12.878 10.406 12.264 1.00 90.38 173 ALA A CA 1
ATOM 1260 C C . ALA A 1 173 ? -13.164 10.475 13.771 1.00 90.38 173 ALA A C 1
ATOM 1262 O O . ALA A 1 173 ? -14.319 10.364 14.170 1.00 90.38 173 ALA A O 1
ATOM 1263 N N . GLY A 1 174 ? -12.155 10.733 14.608 1.00 89.00 174 GLY A N 1
ATOM 1264 C CA . GLY A 1 174 ? -12.350 10.963 16.042 1.00 89.00 174 GLY A CA 1
ATOM 1265 C C . GLY A 1 174 ? -13.176 12.214 16.371 1.00 89.00 174 GLY A C 1
ATOM 1266 O O . GLY A 1 174 ? -13.777 12.277 17.438 1.00 89.00 174 GLY A O 1
ATOM 1267 N N . LYS A 1 175 ? -13.237 13.200 15.464 1.00 91.56 175 LYS A N 1
ATOM 1268 C CA . LYS A 1 175 ? -14.005 14.446 15.644 1.00 91.56 175 LYS A CA 1
ATOM 1269 C C . LYS A 1 175 ? -15.402 14.393 15.033 1.00 91.56 175 LYS A C 1
ATOM 1271 O O . LYS A 1 175 ? -16.336 14.903 15.638 1.00 91.56 175 LYS A O 1
ATOM 1276 N N . ILE A 1 176 ? -15.531 13.828 13.831 1.00 93.50 176 ILE A N 1
ATOM 1277 C CA . ILE A 1 176 ? -16.784 13.849 13.047 1.00 93.50 176 ILE A CA 1
ATOM 1278 C C . ILE A 1 176 ? -17.482 12.480 12.975 1.00 93.50 176 ILE A C 1
ATOM 1280 O O . ILE A 1 176 ? -18.573 12.346 12.429 1.00 93.50 176 ILE A O 1
ATOM 1284 N N . GLY A 1 177 ? -16.864 11.443 13.539 1.00 90.75 177 GLY A N 1
ATOM 1285 C CA . GLY A 1 177 ? -17.325 10.062 13.450 1.00 90.75 177 GLY A CA 1
ATOM 1286 C C . GLY A 1 177 ? -16.865 9.352 12.171 1.00 90.75 177 GLY A C 1
ATOM 1287 O O . GLY A 1 177 ? -16.618 9.960 11.128 1.00 90.75 177 GLY A O 1
ATOM 1288 N N . LEU A 1 178 ? -16.777 8.021 12.253 1.00 87.00 178 LEU A N 1
ATOM 1289 C CA . LEU A 1 178 ? -16.300 7.144 11.172 1.00 87.00 178 LEU A CA 1
ATOM 1290 C C . LEU A 1 178 ? -17.136 7.255 9.892 1.00 87.00 178 LEU A C 1
ATOM 1292 O O . LEU A 1 178 ? -16.579 7.305 8.801 1.00 87.00 178 LEU A O 1
ATOM 1296 N N . TYR A 1 179 ? -18.464 7.326 10.017 1.00 86.81 179 TYR A N 1
ATOM 1297 C CA . TYR A 1 179 ? -19.355 7.393 8.857 1.00 86.81 179 TYR A CA 1
ATOM 1298 C C . TYR A 1 179 ? -19.164 8.686 8.052 1.00 86.81 179 TYR A C 1
ATOM 1300 O O . TYR A 1 179 ? -19.064 8.643 6.829 1.00 86.81 179 TYR A O 1
ATOM 1308 N N . GLN A 1 180 ? -19.075 9.836 8.730 1.00 89.56 180 GLN A N 1
ATOM 1309 C CA . GLN A 1 180 ? -18.866 11.118 8.054 1.00 89.56 180 GLN A CA 1
ATOM 1310 C C . GLN A 1 180 ? -17.470 11.190 7.437 1.00 89.56 180 GLN A C 1
ATOM 1312 O O . GLN A 1 180 ? -17.339 11.605 6.290 1.00 89.56 180 GLN A O 1
ATOM 1317 N N . ALA A 1 181 ? -16.438 10.727 8.152 1.00 91.38 181 ALA A N 1
ATOM 1318 C CA . ALA A 1 181 ? -15.085 10.643 7.607 1.00 91.38 181 ALA A CA 1
ATOM 1319 C C . ALA A 1 181 ? -15.028 9.767 6.345 1.00 91.38 181 ALA A C 1
ATOM 1321 O O . ALA A 1 181 ? -14.428 10.164 5.350 1.00 91.38 181 ALA A O 1
ATOM 1322 N N . TYR A 1 182 ? -15.716 8.625 6.350 1.00 89.44 182 TYR A N 1
ATOM 1323 C CA . TYR A 1 182 ? -15.827 7.760 5.179 1.00 89.44 182 TYR A CA 1
ATOM 1324 C C . TYR A 1 182 ? -16.540 8.447 4.002 1.00 89.44 182 TYR A C 1
ATOM 1326 O O . TYR A 1 182 ? -16.056 8.393 2.872 1.00 89.44 182 TYR A O 1
ATOM 1334 N N . ALA A 1 183 ? -17.647 9.151 4.261 1.00 89.81 183 ALA A N 1
ATOM 1335 C CA . ALA A 1 183 ? -18.357 9.910 3.233 1.00 89.81 183 ALA A CA 1
ATOM 1336 C C . ALA A 1 183 ? -17.481 11.019 2.622 1.00 89.81 183 ALA A C 1
ATOM 1338 O O . ALA A 1 183 ? -17.457 11.173 1.402 1.00 89.81 183 ALA A O 1
ATOM 1339 N N . PHE A 1 184 ? -16.711 11.746 3.440 1.00 91.62 184 PHE A N 1
ATOM 1340 C CA . PHE A 1 184 ? -15.732 12.713 2.937 1.00 91.62 184 PHE A CA 1
ATOM 1341 C C . PHE A 1 184 ? -14.637 12.046 2.104 1.00 91.62 184 PHE A C 1
ATOM 1343 O O . PHE A 1 184 ? -14.269 12.591 1.070 1.00 91.62 184 PHE A O 1
ATOM 1350 N N . GLY A 1 185 ? -14.153 10.867 2.501 1.00 89.50 185 GLY A N 1
ATOM 1351 C CA . GLY A 1 185 ? -13.203 10.091 1.700 1.00 89.50 185 GLY A CA 1
ATOM 1352 C C . GLY A 1 185 ? -13.748 9.758 0.308 1.00 89.50 185 GLY A C 1
ATOM 1353 O O . GLY A 1 185 ? -13.054 9.963 -0.683 1.00 89.50 185 GLY A O 1
ATOM 1354 N N . CYS A 1 186 ? -15.016 9.345 0.223 1.00 88.38 186 CYS A N 1
ATOM 1355 C CA . CYS A 1 186 ? -15.686 9.103 -1.059 1.00 88.38 186 CYS A CA 1
ATOM 1356 C C . CYS A 1 186 ? -15.810 10.388 -1.897 1.00 88.38 186 CYS A C 1
ATOM 1358 O O . CYS A 1 186 ? -15.627 10.358 -3.107 1.00 88.38 186 CYS A O 1
ATOM 1360 N N . LEU A 1 187 ? -16.105 11.533 -1.269 1.00 90.19 187 LEU A N 1
ATOM 1361 C CA . LEU A 1 187 ? -16.176 12.818 -1.976 1.00 90.19 187 LEU A CA 1
ATOM 1362 C C . LEU A 1 187 ? -14.812 13.261 -2.514 1.00 90.19 187 LEU A C 1
ATOM 1364 O O . LEU A 1 187 ? -14.741 13.756 -3.634 1.00 90.19 187 LEU A O 1
ATOM 1368 N N . VAL A 1 188 ? -13.742 13.073 -1.737 1.00 88.69 188 VAL A N 1
ATOM 1369 C CA . VAL A 1 188 ? -12.370 13.361 -2.181 1.00 88.69 188 VAL A CA 1
ATOM 1370 C C . VAL A 1 188 ? -12.021 12.514 -3.403 1.00 88.69 188 VAL A C 1
ATOM 1372 O O . VAL A 1 188 ? -11.516 13.047 -4.383 1.00 88.69 188 VAL A O 1
ATOM 1375 N N . GLU A 1 189 ? -12.355 11.224 -3.379 1.00 87.44 189 GLU A N 1
ATOM 1376 C CA . GLU A 1 189 ? -12.125 10.323 -4.512 1.00 87.44 189 GLU A CA 1
ATOM 1377 C C . GLU A 1 189 ? -12.876 10.751 -5.786 1.00 87.44 189 GLU A C 1
ATOM 1379 O O . GLU A 1 189 ? -12.336 10.628 -6.882 1.00 87.44 189 GLU A O 1
ATOM 1384 N N . VAL A 1 190 ? -14.093 11.294 -5.660 1.00 85.88 190 VAL A N 1
ATOM 1385 C CA . VAL A 1 190 ? -14.869 11.812 -6.804 1.00 85.88 190 VAL A CA 1
ATOM 1386 C C . VAL A 1 190 ? -14.229 13.054 -7.428 1.00 85.88 190 VAL A C 1
ATOM 1388 O O . VAL A 1 190 ? -14.340 13.252 -8.637 1.00 85.88 190 VAL A O 1
ATOM 1391 N N . VAL A 1 191 ? -13.594 13.907 -6.620 1.00 86.19 191 VAL A N 1
ATOM 1392 C CA . VAL A 1 191 ? -12.952 15.139 -7.107 1.00 86.19 191 VAL A CA 1
ATOM 1393 C C . VAL A 1 191 ? -11.667 14.833 -7.883 1.00 86.19 191 VAL A C 1
ATOM 1395 O O . VAL A 1 191 ? -11.406 15.512 -8.879 1.00 86.19 191 VAL A O 1
ATOM 1398 N N . GLY A 1 192 ? -10.930 13.792 -7.478 1.00 66.81 192 GLY A N 1
ATOM 1399 C CA . GLY A 1 192 ? -9.636 13.418 -8.060 1.00 66.81 192 GLY A CA 1
ATOM 1400 C C . GLY A 1 192 ? -8.458 14.061 -7.346 1.00 66.81 192 GLY A C 1
ATOM 1401 O O . GLY A 1 192 ? -8.401 15.310 -7.291 1.00 66.81 192 GLY A O 1
#

Radius of gyration: 19.7 Å; chains: 1; bounding box: 49×36×48 Å

Secondary structure (DSSP, 8-state):
-----HHHHHHHHHHHHHHHHHHHHHHHHHHHHHHHHTT-GGGHHHHHHHHHHHHHHHHHHHHHHHHTT--HHHHHHHHHHHHHHHHHHHHHHSTT-------SSPPPPPP--HHHHHHHHHHHHHHHHHHHHHHHHHHHHHHTT--HHHHHHHHHHHHHHHHHHHHHHHHHHHHH-HHHHHHHHHHHHHH-

pLDDT: mean 88.05, std 8.91, range [54.19, 96.94]

Foldseek 3Di:
DPDDDPVVVVVVVVVVVVVVVCCVVVVLLVVVLVCVVVVNPLCSLQVQLVVLVLLLVLLVVQLVCVVVVHDPVVSVVVNVVVVVVVVVVCVVPVPPDPSPPDPPDDDDDDPPDPVVVVVVVLVVVLVVLVVVCVVCVVVVCVVVVHDSNVSSVVSNVVSVCSNCVSSVLVVVCVPVNPVVSSVVVSVVSVVD